Protein AF-A9V8P6-F1 (afdb_monomer)

pLDDT: mean 90.02, std 9.4, range [47.97, 98.69]

Mean predicted aligned error: 5.35 Å

Nearest PDB structures (foldseek):
  8sre-assembly1_A  TM=9.134E-01  e=1.138E-28  Salpingoeca rosetta
  8sr7-assembly1_A  TM=9.124E-01  e=8.216E-28  Salpingoeca rosetta
  8srg-assembly1_A  TM=8.925E-01  e=6.826E-28  Salpingoeca rosetta
  8src-assembly1_A  TM=8.889E-01  e=6.826E-28  Salpingoeca rosetta
  8srd-assembly1_A  TM=8.998E-01  e=2.075E-27  Salpingoeca rosetta

Solvent-accessible surface area (backbone atoms only — not comparable to full-atom values): 14069 Å² total; per-residue (Å²): 128,84,78,90,58,90,84,72,76,52,50,78,39,56,36,68,76,34,71,68,44,41,95,79,22,50,59,71,94,48,42,85,74,56,48,73,66,31,73,39,85,51,42,68,31,55,46,76,83,48,86,63,54,63,43,84,91,76,50,40,36,42,40,84,91,44,87,64,61,29,34,48,25,38,78,43,39,35,71,29,45,39,50,30,17,33,37,42,40,33,34,59,39,62,43,99,87,67,47,74,32,57,50,97,88,65,47,75,36,42,26,34,49,33,23,24,35,63,89,79,66,46,55,36,65,33,42,46,69,53,53,75,68,57,48,63,74,56,34,28,49,48,32,35,36,34,35,37,48,24,39,82,84,40,54,73,70,55,31,54,51,51,48,56,49,47,58,63,56,66,69,67,59,47,79,76,45,70,26,77,46,78,48,96,57,45,22,23,20,9,35,44,25,36,38,32,31,36,30,69,28,86,83,44,74,78,58,72,83,65,77,68,30,43,11,96,68,24,70,39,42,44,79,38,79,63,58,84,80,52,87,45,56,69,61,51,35,57,56,51,33,51,50,50,54,52,52,53,54,62,59,76,75,109

Secondary structure (DSSP, 8-state):
-PPP-TT--PEEEE-HHHHT--TTS--GGGGGG--TTSEETTEE---TT-PPPB-TTT--B--TT---SEEEEET-SSSEEEEEEEEEEEEE-B-TTSPBPB-TTS-B-EEEEEEEETTT--EE-S-EE--TT--HHHHHHHHIIIIIT-TTSS-HHHHHHHHHHHHHHTTSPEEEEEEE---TT--SSEEEEEEEEEEEESSSTTTTT------TTEEEEEEEE--TT---STTHHHHHHHHHHHHHHHHHT-

Sequence (254 aa):
MPVDFPEYAPVEYTAPVVANKPVWADDEDKIAEFKFNALDGDTNRVSFDGTYEIEKDTSRPINLHGRTGMRGRGLLGKFGPNHAADPVVSRWQRLANGEVARDEEGQPVLEIVFIKRKDTGEWALPGGMVEAGDTVSVTLKKEFGEEALNSLEADEVARETLKAVVDRIFQNGDEIYRGYVDDPRNTDNAWMETVAVNFHDKTGSAFGHFNLTAGDDAGSVAWVKVTPDMALYASHADFVREVYSRRSADYGSA

Foldseek 3Di:
DADDDPPQDFAEDDDPVLCVPDPLADDQVCLVVADALQCGQLDGNNFPVHHFDADPPRRFTFDPVHADSYDDQHHARYWHEFEKEFEWEKEFDADPVQDFDADPVRFGWMWTKWFQFPPPRFTDGQMDTAGRNHDSLRRNLVSCCAFWVVLVPDDPVVNVVSSVLSVVQSPDWDFQDWGFFPDPSDHRTYGYIYTYTYRYDYRCPSPVPGDTDGHPRGPDMDTDGDDLPDDHPTCVSVSSNSVVVVVSVVVVVD

Organism: Monosiga brevicollis (NCBI:txid81824)

Radius of gyration: 20.2 Å; Cα contacts (8 Å, |Δi|>4): 488; chains: 1; bounding box: 46×47×55 Å

InterPro domains:
  IPR000086 NUDIX hydrolase domain [PF00293] (100-189)
  IPR000086 NUDIX hydrolase domain [PS51462] (92-249)
  IPR015797 NUDIX hydrolase-like domain superfamily [SSF55811] (3-249)
  IPR039989 ADP-ribose pyrophosphatase, mitochondrial [PTHR13030] (3-251)
  IPR059114 NUDT9-like, N-terminal domain [PF25969] (3-80)

Structure (mmCIF, N/CA/C/O backbone):
data_AF-A9V8P6-F1
#
_entry.id   AF-A9V8P6-F1
#
loop_
_atom_site.group_PDB
_atom_site.id
_atom_site.type_symbol
_atom_site.label_atom_id
_atom_site.label_alt_id
_atom_site.label_comp_id
_atom_site.label_asym_id
_atom_site.label_entity_id
_atom_site.label_seq_id
_atom_site.pdbx_PDB_ins_code
_atom_site.Cartn_x
_atom_site.Cartn_y
_atom_site.Cartn_z
_atom_site.occupancy
_atom_site.B_iso_or_equiv
_atom_site.auth_seq_id
_atom_site.auth_comp_id
_atom_site.auth_asym_id
_atom_site.auth_atom_id
_atom_site.pdbx_PDB_model_num
ATOM 1 N N . MET A 1 1 ? 16.728 -19.481 -8.724 1.00 48.31 1 MET A N 1
ATOM 2 C CA . MET A 1 1 ? 17.134 -19.247 -10.125 1.00 48.31 1 MET A CA 1
ATOM 3 C C . MET A 1 1 ? 15.902 -19.389 -10.992 1.00 48.31 1 MET A C 1
ATOM 5 O O . MET A 1 1 ? 15.170 -20.352 -10.765 1.00 48.31 1 MET A O 1
ATOM 9 N N . PRO A 1 2 ? 15.650 -18.462 -11.927 1.00 64.56 2 PRO A N 1
ATOM 10 C CA . PRO A 1 2 ? 14.563 -18.611 -12.882 1.00 64.56 2 PRO A CA 1
ATOM 11 C C . PRO A 1 2 ? 14.702 -19.950 -13.610 1.00 64.56 2 PRO A C 1
ATOM 13 O O . PRO A 1 2 ? 15.806 -20.341 -13.987 1.00 64.56 2 PRO A O 1
ATOM 16 N N . VAL A 1 3 ? 13.592 -20.665 -13.783 1.00 81.19 3 VAL A N 1
ATOM 17 C CA . VAL A 1 3 ? 13.563 -21.871 -14.621 1.00 81.19 3 VAL A CA 1
ATOM 18 C C . VAL A 1 3 ? 13.900 -21.449 -16.048 1.00 81.19 3 VAL A C 1
ATOM 20 O O . VAL A 1 3 ? 13.310 -20.482 -16.544 1.00 81.19 3 VAL A O 1
ATOM 23 N N . ASP A 1 4 ? 14.849 -22.135 -16.685 1.00 87.06 4 ASP A N 1
ATOM 24 C CA . ASP A 1 4 ? 15.206 -21.852 -18.073 1.00 87.06 4 ASP A CA 1
ATOM 25 C C . ASP A 1 4 ? 13.966 -21.998 -18.962 1.00 87.06 4 ASP A C 1
ATOM 27 O O . ASP A 1 4 ? 13.243 -22.992 -18.876 1.00 87.06 4 ASP A O 1
ATOM 31 N N . PHE A 1 5 ? 13.675 -20.961 -19.743 1.00 89.31 5 PHE A N 1
ATOM 32 C CA . PHE A 1 5 ? 12.537 -20.947 -20.658 1.00 89.31 5 PHE A CA 1
ATOM 33 C C . PHE A 1 5 ? 12.862 -20.049 -21.859 1.00 89.31 5 PHE A C 1
ATOM 35 O O . PHE A 1 5 ? 12.409 -18.902 -21.911 1.00 89.31 5 PHE A O 1
ATOM 42 N N . PRO A 1 6 ? 13.699 -20.533 -22.793 1.00 89.94 6 PRO A N 1
ATOM 43 C CA . PRO A 1 6 ? 14.200 -19.734 -23.910 1.00 89.94 6 PRO A CA 1
ATOM 44 C C . PRO A 1 6 ? 13.099 -19.204 -24.836 1.00 89.94 6 PRO A C 1
ATOM 46 O O . PRO A 1 6 ? 13.264 -18.152 -25.448 1.00 89.94 6 PRO A O 1
ATOM 49 N N . GLU A 1 7 ? 11.968 -19.906 -24.931 1.00 95.06 7 GLU A N 1
ATOM 50 C CA . GLU A 1 7 ? 10.824 -19.523 -25.766 1.00 95.06 7 GLU A CA 1
ATOM 51 C C . GLU A 1 7 ? 9.909 -18.479 -25.104 1.00 95.06 7 GLU A C 1
ATOM 53 O O . GLU A 1 7 ? 8.897 -18.085 -25.689 1.00 95.06 7 GLU A O 1
ATOM 58 N N . TYR A 1 8 ? 10.231 -18.026 -23.888 1.00 94.50 8 TYR A N 1
ATOM 59 C CA . TYR A 1 8 ? 9.453 -17.014 -23.187 1.00 94.50 8 TYR A CA 1
ATOM 60 C C . TYR A 1 8 ? 9.518 -15.660 -23.908 1.00 94.50 8 TYR A C 1
ATOM 62 O O . TYR A 1 8 ? 10.488 -14.911 -23.791 1.00 94.50 8 TYR A O 1
ATOM 70 N N . ALA A 1 9 ? 8.443 -15.341 -24.627 1.00 94.19 9 ALA A N 1
ATOM 71 C CA . ALA A 1 9 ? 8.267 -14.106 -25.383 1.00 94.19 9 ALA A CA 1
ATOM 72 C C . ALA A 1 9 ? 7.065 -13.307 -24.836 1.00 94.19 9 ALA A C 1
ATOM 74 O O . ALA A 1 9 ? 5.991 -13.320 -25.442 1.00 94.19 9 ALA A O 1
ATOM 75 N N . PRO A 1 10 ? 7.202 -12.664 -23.662 1.00 96.31 10 PRO A N 1
ATOM 76 C CA . PRO A 1 10 ? 6.133 -11.870 -23.064 1.00 96.31 10 PRO A CA 1
ATOM 77 C C . PRO A 1 10 ? 5.788 -10.652 -23.919 1.00 96.31 10 PRO A C 1
ATOM 79 O O . PRO A 1 10 ? 6.625 -10.122 -24.653 1.00 96.31 10 PRO A O 1
ATOM 82 N N . VAL A 1 11 ? 4.551 -10.178 -23.786 1.00 97.38 11 VAL A N 1
ATOM 83 C CA . VAL A 1 11 ? 4.100 -8.960 -24.468 1.00 97.38 11 VAL A CA 1
ATOM 84 C C . VAL A 1 11 ? 4.804 -7.747 -23.861 1.00 97.38 11 VAL A C 1
ATOM 86 O O . VAL A 1 11 ? 4.835 -7.602 -22.645 1.00 97.38 11 VAL A O 1
ATOM 89 N N . GLU A 1 12 ? 5.343 -6.861 -24.695 1.00 97.94 12 GLU A N 1
ATOM 90 C CA . GLU A 1 12 ? 5.884 -5.569 -24.262 1.00 97.94 12 GLU A CA 1
ATOM 91 C C . GLU A 1 12 ? 4.745 -4.550 -24.137 1.00 97.94 12 GLU A C 1
ATOM 93 O O . GLU A 1 12 ? 4.072 -4.244 -25.127 1.00 97.94 12 GLU A O 1
ATOM 98 N N . TYR A 1 13 ? 4.518 -4.020 -22.935 1.00 98.31 13 TYR A N 1
ATOM 99 C CA . TYR A 1 13 ? 3.469 -3.034 -22.706 1.00 98.31 13 TYR A CA 1
ATOM 100 C C . TYR A 1 13 ? 3.809 -2.042 -21.586 1.00 98.31 13 TYR A C 1
ATOM 102 O O . TYR A 1 13 ? 4.134 -2.398 -20.455 1.00 98.31 13 TYR A O 1
ATOM 110 N N . THR A 1 14 ? 3.651 -0.759 -21.905 1.00 98.50 14 THR A N 1
ATOM 111 C CA . THR A 1 14 ? 3.610 0.350 -20.949 1.00 98.50 14 THR A CA 1
ATOM 112 C C . THR A 1 14 ? 2.475 1.275 -21.377 1.00 98.50 14 THR A C 1
ATOM 114 O O . THR A 1 14 ? 2.394 1.673 -22.541 1.00 98.50 14 THR A O 1
ATOM 117 N N . ALA A 1 15 ? 1.571 1.593 -20.455 1.00 98.25 15 ALA A N 1
ATOM 118 C CA . ALA A 1 15 ? 0.394 2.398 -20.737 1.00 98.25 15 ALA A CA 1
ATOM 119 C C . ALA A 1 15 ? 0.792 3.816 -21.190 1.00 98.25 15 ALA A C 1
ATOM 121 O O . ALA A 1 15 ? 1.746 4.378 -20.645 1.00 98.25 15 ALA A O 1
ATOM 122 N N . PRO A 1 16 ? 0.044 4.457 -22.112 1.00 98.12 16 PRO A N 1
ATOM 123 C CA . PRO A 1 16 ? 0.391 5.785 -22.626 1.00 98.12 16 PRO A CA 1
ATOM 124 C C . PRO A 1 16 ? 0.576 6.850 -21.539 1.00 98.12 16 PRO A C 1
ATOM 126 O O . PRO A 1 16 ? 1.455 7.697 -21.646 1.00 98.12 16 PRO A O 1
ATOM 129 N N . VAL A 1 17 ? -0.217 6.784 -20.464 1.00 97.44 17 VAL A N 1
ATOM 130 C CA . VAL A 1 17 ? -0.106 7.710 -19.328 1.00 97.44 17 VAL A CA 1
ATOM 131 C C . VAL A 1 17 ? 1.254 7.615 -18.625 1.00 97.44 17 VAL A C 1
ATOM 133 O O . VAL A 1 17 ? 1.779 8.638 -18.208 1.00 97.44 17 VAL A O 1
ATOM 136 N N . VAL A 1 18 ? 1.855 6.422 -18.565 1.00 98.06 18 VAL A N 1
ATOM 137 C CA . VAL A 1 18 ? 3.201 6.186 -18.018 1.00 98.06 18 VAL A CA 1
ATOM 138 C C . VAL A 1 18 ? 4.265 6.525 -19.065 1.00 98.06 18 VAL A C 1
ATOM 140 O O . VAL A 1 18 ? 5.246 7.201 -18.764 1.00 98.06 18 VAL A O 1
ATOM 143 N N . ALA A 1 19 ? 4.058 6.100 -20.315 1.00 97.00 19 ALA A N 1
ATOM 144 C CA . ALA A 1 19 ? 4.992 6.322 -21.421 1.00 97.00 19 ALA A CA 1
ATOM 145 C C . ALA A 1 19 ? 5.202 7.813 -21.746 1.00 97.00 19 ALA A C 1
ATOM 147 O O . ALA A 1 19 ? 6.253 8.189 -22.259 1.00 97.00 19 ALA A O 1
ATOM 148 N N . ASN A 1 20 ? 4.235 8.669 -21.398 1.00 96.69 20 ASN A N 1
ATOM 149 C CA . ASN A 1 20 ? 4.336 10.127 -21.498 1.00 96.69 20 ASN A CA 1
ATOM 150 C C . ASN A 1 20 ? 5.200 10.773 -20.398 1.00 96.69 20 ASN A C 1
ATOM 152 O O . ASN A 1 20 ? 5.316 11.998 -20.371 1.00 96.69 20 ASN A O 1
ATOM 156 N N . LYS A 1 21 ? 5.813 9.972 -19.515 1.00 95.81 21 LYS A N 1
ATOM 157 C CA . LYS A 1 21 ? 6.786 10.404 -18.498 1.00 95.81 21 LYS A CA 1
ATOM 158 C C . LYS A 1 21 ? 6.257 11.516 -17.569 1.00 95.81 21 LYS A C 1
ATOM 160 O O . LYS A 1 21 ? 6.915 12.549 -17.418 1.00 95.81 21 LYS A O 1
ATOM 165 N N . PRO A 1 22 ? 5.063 11.364 -16.960 1.00 96.44 22 PRO A N 1
ATOM 166 C CA . PRO A 1 22 ? 4.614 12.289 -15.925 1.00 96.44 22 PRO A CA 1
ATOM 167 C C . PRO A 1 22 ? 5.590 12.288 -14.742 1.00 96.44 22 PRO A C 1
ATOM 169 O O . PRO A 1 22 ? 6.371 11.358 -14.577 1.00 96.44 22 PRO A O 1
ATOM 172 N N . VAL A 1 23 ? 5.506 13.301 -13.876 1.00 94.75 23 VAL A N 1
ATOM 173 C CA . VAL A 1 23 ? 6.438 13.492 -12.745 1.00 94.75 23 VAL A CA 1
ATOM 174 C C . VAL A 1 23 ? 6.583 12.263 -11.832 1.00 94.75 23 VAL A C 1
ATOM 176 O O . VAL A 1 23 ? 7.651 12.022 -11.276 1.00 94.75 23 VAL A O 1
ATOM 179 N N . TRP A 1 24 ? 5.528 11.456 -11.703 1.00 94.50 24 TRP A N 1
ATOM 180 C CA . TRP A 1 24 ? 5.521 10.243 -10.887 1.00 94.50 24 TRP A CA 1
ATOM 181 C C . TRP A 1 24 ? 6.090 9.008 -11.609 1.00 94.50 24 TRP A C 1
ATOM 183 O O . TRP A 1 24 ? 6.427 8.024 -10.951 1.00 94.50 24 TRP A O 1
ATOM 193 N N . ALA A 1 25 ? 6.255 9.036 -12.934 1.00 97.62 25 ALA A N 1
ATOM 194 C CA . ALA A 1 25 ? 6.762 7.916 -13.725 1.00 97.62 25 ALA A CA 1
ATOM 195 C C . ALA A 1 25 ? 8.246 8.076 -14.076 1.00 97.62 25 ALA A C 1
ATOM 197 O O . ALA A 1 25 ? 8.753 9.179 -14.260 1.00 97.62 25 ALA A O 1
ATOM 198 N N . ASP A 1 26 ? 8.944 6.951 -14.193 1.00 97.50 26 ASP A N 1
ATOM 199 C CA . ASP A 1 26 ? 10.334 6.926 -14.637 1.00 97.50 26 ASP A CA 1
ATOM 200 C C . ASP A 1 26 ? 10.471 7.324 -16.117 1.00 97.50 26 ASP A C 1
ATOM 202 O O . ASP A 1 26 ? 9.670 6.937 -16.976 1.00 97.50 26 ASP A O 1
ATOM 206 N N . ASP A 1 27 ? 11.546 8.046 -16.427 1.00 96.62 27 ASP A N 1
ATOM 207 C CA . ASP A 1 27 ? 12.003 8.251 -17.798 1.00 96.62 27 ASP A CA 1
ATOM 208 C C . ASP A 1 27 ? 12.835 7.041 -18.236 1.00 96.62 27 ASP A C 1
ATOM 210 O O . ASP A 1 27 ? 13.982 6.875 -17.826 1.00 96.62 27 ASP A O 1
ATOM 214 N N . GLU A 1 28 ? 12.245 6.178 -19.057 1.00 94.62 28 GLU A N 1
ATOM 215 C CA . GLU A 1 28 ? 12.883 4.943 -19.518 1.00 94.62 28 GLU A CA 1
ATOM 216 C C . GLU A 1 28 ? 14.168 5.172 -20.316 1.00 94.62 28 GLU A C 1
ATOM 218 O O . GLU A 1 28 ? 15.077 4.347 -20.247 1.00 94.62 28 GLU A O 1
ATOM 223 N N . ASP A 1 29 ? 14.306 6.321 -20.983 1.00 95.81 29 ASP A N 1
ATOM 224 C CA . ASP A 1 29 ? 15.531 6.655 -21.718 1.00 95.81 29 ASP A CA 1
ATOM 225 C C . ASP A 1 29 ? 16.738 6.815 -20.775 1.00 95.81 29 ASP A C 1
ATOM 227 O O . ASP A 1 29 ? 17.886 6.773 -21.216 1.00 95.81 29 ASP A O 1
ATOM 231 N N . LYS A 1 30 ? 16.483 6.972 -19.470 1.00 96.56 30 LYS A N 1
ATOM 232 C CA . LYS A 1 30 ? 17.489 7.128 -18.413 1.00 96.56 30 LYS A CA 1
ATOM 233 C C . LYS A 1 30 ? 17.636 5.890 -17.538 1.00 96.56 30 LYS A C 1
ATOM 235 O O . LYS A 1 30 ? 18.307 5.953 -16.513 1.00 96.56 30 LYS A O 1
ATOM 240 N N . ILE A 1 31 ? 17.039 4.759 -17.915 1.00 96.94 31 ILE A N 1
ATOM 241 C CA . ILE A 1 31 ? 17.019 3.565 -17.061 1.00 96.94 31 ILE A CA 1
ATOM 242 C C . ILE A 1 31 ? 18.422 3.076 -16.670 1.00 96.94 31 ILE A C 1
ATOM 244 O O . ILE A 1 31 ? 18.633 2.636 -15.545 1.00 96.94 31 ILE A O 1
ATOM 248 N N . ALA A 1 32 ? 19.403 3.224 -17.565 1.00 95.81 32 ALA A N 1
ATOM 249 C CA . ALA A 1 32 ? 20.796 2.861 -17.308 1.00 95.81 32 ALA A CA 1
ATOM 250 C C . ALA A 1 32 ? 21.483 3.749 -16.248 1.00 95.81 32 ALA A C 1
ATOM 252 O O . ALA A 1 32 ? 22.545 3.390 -15.742 1.00 95.81 32 ALA A O 1
ATOM 253 N N . GLU A 1 33 ? 20.902 4.906 -15.920 1.00 97.06 33 GLU A N 1
ATOM 254 C CA . GLU A 1 33 ? 21.398 5.832 -14.897 1.00 97.06 33 GLU A CA 1
ATOM 255 C C . GLU A 1 33 ? 20.802 5.545 -13.509 1.00 97.06 33 GLU A C 1
ATOM 257 O O . GLU A 1 33 ? 21.324 6.040 -12.507 1.00 97.06 33 GLU A O 1
ATOM 262 N N . PHE A 1 34 ? 19.725 4.753 -13.429 1.00 98.00 34 PHE A N 1
ATOM 263 C CA . PHE A 1 34 ? 19.019 4.497 -12.175 1.00 98.00 34 PHE A CA 1
ATOM 264 C C . PHE A 1 34 ? 19.840 3.657 -11.204 1.00 98.00 34 PHE A C 1
ATOM 266 O O . PHE A 1 34 ? 20.472 2.657 -11.555 1.00 98.00 34 PHE A O 1
ATOM 273 N N . LYS A 1 35 ? 19.758 4.025 -9.925 1.00 98.19 35 LYS A N 1
ATOM 274 C CA . LYS A 1 35 ? 20.378 3.274 -8.829 1.00 98.19 35 LYS A CA 1
ATOM 275 C C . LYS A 1 35 ? 19.388 2.265 -8.260 1.00 98.19 35 LYS A C 1
ATOM 277 O O . LYS A 1 35 ? 18.794 2.475 -7.205 1.00 98.19 35 LYS A O 1
ATOM 282 N N . PHE A 1 36 ? 19.196 1.163 -8.976 1.00 98.44 36 PHE A N 1
ATOM 283 C CA . PHE A 1 36 ? 18.382 0.050 -8.490 1.00 98.44 36 PHE A CA 1
ATOM 284 C C . PHE A 1 36 ? 18.944 -0.567 -7.201 1.00 98.44 36 PHE A C 1
ATOM 286 O O . PHE A 1 36 ? 20.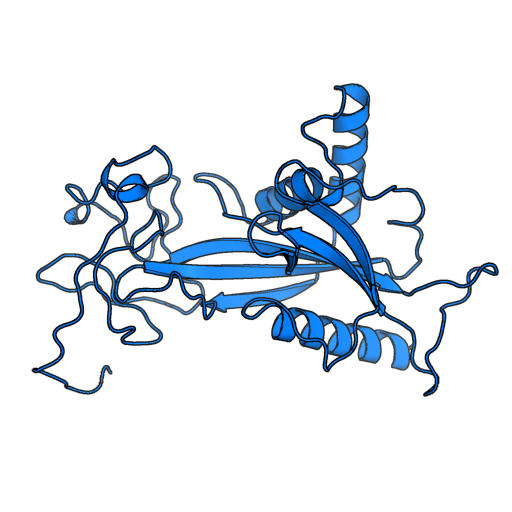150 -0.525 -6.953 1.00 98.44 36 PHE A O 1
ATOM 293 N N . ASN A 1 37 ? 18.064 -1.167 -6.391 1.00 98.44 37 ASN A N 1
ATOM 294 C CA . ASN A 1 37 ? 18.379 -1.713 -5.064 1.00 98.44 37 ASN A CA 1
ATOM 295 C C . ASN A 1 37 ? 18.977 -0.681 -4.081 1.00 98.44 37 ASN A C 1
ATOM 297 O O . ASN A 1 37 ? 19.696 -1.048 -3.150 1.00 98.44 37 ASN A O 1
ATOM 301 N N . ALA A 1 38 ? 18.691 0.608 -4.279 1.00 98.12 38 ALA A N 1
ATOM 302 C CA . ALA A 1 38 ? 19.141 1.700 -3.424 1.00 98.12 38 ALA A CA 1
ATOM 303 C C . ALA A 1 38 ? 18.108 2.840 -3.380 1.00 98.12 38 ALA A C 1
ATOM 305 O O . ALA A 1 38 ? 17.128 2.847 -4.125 1.00 98.12 38 ALA A O 1
ATOM 306 N N . LEU A 1 39 ? 18.341 3.818 -2.502 1.00 97.25 39 LEU A N 1
ATOM 307 C CA . LEU A 1 39 ? 17.658 5.107 -2.565 1.00 97.25 39 LEU A CA 1
ATOM 308 C C . LEU A 1 39 ? 18.274 5.938 -3.705 1.00 97.25 39 LEU A C 1
ATOM 310 O O . LEU A 1 39 ? 19.457 6.292 -3.657 1.00 97.25 39 LEU A O 1
ATOM 314 N N . ASP A 1 40 ? 17.479 6.218 -4.735 1.00 97.12 40 ASP A N 1
ATOM 315 C CA . ASP A 1 40 ? 17.889 6.907 -5.958 1.00 97.12 40 ASP A CA 1
ATOM 316 C C . ASP A 1 40 ? 17.301 8.322 -6.002 1.00 97.12 40 ASP A C 1
ATOM 318 O O . ASP A 1 40 ? 16.173 8.546 -6.450 1.00 97.12 40 ASP A O 1
ATOM 322 N N . GLY A 1 41 ? 18.048 9.280 -5.447 1.00 95.56 41 GLY A N 1
ATOM 323 C CA . GLY A 1 41 ? 17.498 10.598 -5.130 1.00 95.56 41 GLY A CA 1
ATOM 324 C C . GLY A 1 41 ? 16.386 10.452 -4.092 1.00 95.56 41 GLY A C 1
ATOM 325 O O . GLY A 1 41 ? 16.625 9.903 -3.020 1.00 95.56 41 GLY A O 1
ATOM 326 N N . ASP A 1 42 ? 15.179 10.886 -4.444 1.00 95.06 42 ASP A N 1
ATOM 327 C CA . ASP A 1 42 ? 13.986 10.785 -3.593 1.00 95.06 42 ASP A CA 1
ATOM 328 C C . ASP A 1 42 ? 13.140 9.530 -3.887 1.00 95.06 42 ASP A C 1
ATOM 330 O O . ASP A 1 42 ? 12.111 9.301 -3.253 1.00 95.06 42 ASP A O 1
ATOM 334 N N . THR A 1 43 ? 13.546 8.701 -4.858 1.00 95.81 43 THR A N 1
ATOM 335 C CA . THR A 1 43 ? 12.840 7.457 -5.197 1.00 95.81 43 THR A CA 1
ATOM 336 C C . THR A 1 43 ? 13.497 6.279 -4.490 1.00 95.81 43 THR A C 1
ATOM 338 O O . THR A 1 43 ? 14.630 5.905 -4.797 1.00 95.81 43 THR A O 1
ATOM 341 N N . ASN A 1 44 ? 12.784 5.653 -3.556 1.00 97.19 44 ASN A N 1
ATOM 342 C CA . ASN A 1 44 ? 13.228 4.388 -2.985 1.00 97.19 44 ASN A CA 1
ATOM 343 C C . ASN A 1 44 ? 13.056 3.267 -4.019 1.00 97.19 44 ASN A C 1
ATOM 345 O O . ASN A 1 44 ? 11.932 2.945 -4.391 1.00 97.19 44 ASN A O 1
ATOM 349 N N . ARG A 1 45 ? 14.165 2.677 -4.476 1.00 98.19 45 ARG A N 1
ATOM 350 C CA . ARG A 1 45 ? 14.166 1.520 -5.383 1.00 98.19 45 ARG A CA 1
ATOM 351 C C . ARG A 1 45 ? 14.550 0.227 -4.657 1.00 98.19 45 ARG A C 1
ATOM 353 O O . ARG A 1 45 ? 14.856 -0.761 -5.317 1.00 98.19 45 ARG A O 1
ATOM 360 N N . VAL A 1 46 ? 14.610 0.209 -3.326 1.00 98.12 46 VAL A N 1
ATOM 361 C CA . VAL A 1 46 ? 14.914 -0.999 -2.546 1.00 98.12 46 VAL A CA 1
ATOM 362 C C . VAL A 1 46 ? 13.646 -1.828 -2.393 1.00 98.12 46 VAL A C 1
ATOM 364 O O . VAL A 1 46 ? 12.683 -1.353 -1.804 1.00 98.12 46 VAL A O 1
ATOM 367 N N . SER A 1 47 ? 13.663 -3.072 -2.872 1.00 98.31 47 SER A N 1
ATOM 368 C CA . SER A 1 47 ? 12.579 -4.013 -2.591 1.00 98.31 47 SER A CA 1
ATOM 369 C C . SER A 1 47 ? 12.637 -4.473 -1.136 1.00 98.31 47 SER A C 1
ATOM 371 O O . SER A 1 47 ? 13.713 -4.712 -0.578 1.00 98.31 47 SER A O 1
ATOM 373 N N . PHE A 1 48 ? 11.470 -4.617 -0.522 1.00 97.56 48 PHE A N 1
ATOM 374 C CA . PHE A 1 48 ? 11.318 -5.187 0.809 1.00 97.56 48 PHE A CA 1
ATOM 375 C C . PHE A 1 48 ? 11.615 -6.693 0.862 1.00 97.56 48 PHE A C 1
ATOM 377 O O . PHE A 1 48 ? 11.969 -7.196 1.927 1.00 97.56 48 PHE A O 1
ATOM 384 N N . ASP A 1 49 ? 11.559 -7.381 -0.279 1.00 96.75 49 ASP A N 1
ATOM 385 C CA . ASP A 1 49 ? 11.766 -8.829 -0.388 1.00 96.75 49 ASP A CA 1
ATOM 386 C C . ASP A 1 49 ? 13.213 -9.201 -0.766 1.00 96.75 49 ASP A C 1
ATOM 388 O O . ASP A 1 49 ? 13.548 -10.375 -0.936 1.00 96.75 49 ASP A O 1
ATOM 392 N N . GLY A 1 50 ? 14.103 -8.206 -0.856 1.00 96.00 50 GLY A N 1
ATOM 393 C CA . GLY A 1 50 ? 15.539 -8.390 -1.050 1.00 96.00 50 GLY A CA 1
ATOM 394 C C . GLY A 1 50 ? 16.081 -7.738 -2.319 1.00 96.00 50 GLY A C 1
ATOM 395 O O . GLY A 1 50 ? 15.471 -6.861 -2.920 1.00 96.00 50 GLY A O 1
ATOM 396 N N . THR A 1 51 ? 17.290 -8.131 -2.716 1.00 98.12 51 THR A N 1
ATOM 397 C CA . THR A 1 51 ? 17.940 -7.586 -3.915 1.00 98.12 51 THR A CA 1
ATOM 398 C C . THR A 1 51 ? 17.394 -8.259 -5.171 1.00 98.12 51 THR A C 1
ATOM 400 O O . THR A 1 51 ? 17.514 -9.475 -5.309 1.00 98.12 51 THR A O 1
ATOM 403 N N . TYR A 1 52 ? 16.866 -7.471 -6.108 1.00 97.81 52 TYR A N 1
ATOM 404 C CA . TYR A 1 52 ? 16.425 -7.951 -7.418 1.00 97.81 52 TYR A CA 1
ATOM 405 C C . TYR A 1 52 ? 17.508 -7.817 -8.486 1.00 97.81 52 TYR A C 1
ATOM 407 O O . TYR A 1 52 ? 18.364 -6.927 -8.446 1.00 97.81 52 TYR A O 1
ATOM 415 N N . GLU A 1 53 ? 17.461 -8.724 -9.457 1.00 97.44 53 GLU A N 1
ATOM 416 C CA . GLU A 1 53 ? 18.395 -8.758 -10.578 1.00 97.44 53 GLU A CA 1
ATOM 417 C C . GLU A 1 53 ? 18.050 -7.693 -11.625 1.00 97.44 53 GLU A C 1
ATOM 419 O O . GLU A 1 53 ? 16.887 -7.331 -11.805 1.00 97.44 53 GLU A O 1
ATOM 424 N N . ILE A 1 54 ? 19.074 -7.214 -12.336 1.00 97.81 54 ILE A N 1
ATOM 425 C CA . ILE A 1 54 ? 18.938 -6.288 -13.464 1.00 97.81 54 ILE A CA 1
ATOM 426 C C . ILE A 1 54 ? 19.317 -7.030 -14.747 1.00 97.81 54 ILE A C 1
ATOM 428 O O . ILE A 1 54 ? 20.422 -7.571 -14.855 1.00 97.81 54 ILE A O 1
ATOM 432 N N . GLU A 1 55 ? 18.406 -7.066 -15.720 1.00 93.75 55 GLU A N 1
ATOM 433 C CA . GLU A 1 55 ? 18.637 -7.672 -17.031 1.00 93.75 55 GLU A CA 1
ATOM 434 C C . GLU A 1 55 ? 19.717 -6.873 -17.773 1.00 93.75 55 GLU A C 1
ATOM 436 O O . GLU A 1 55 ? 19.590 -5.667 -17.977 1.00 93.75 55 GLU A O 1
ATOM 441 N N . LYS A 1 56 ? 20.802 -7.540 -18.182 1.00 91.88 56 LYS A N 1
ATOM 442 C CA . LYS A 1 56 ? 21.992 -6.874 -18.743 1.00 91.88 56 LYS A CA 1
ATOM 443 C C . LYS A 1 56 ? 21.711 -6.091 -20.024 1.00 91.88 56 LYS A C 1
ATOM 445 O O . LYS A 1 56 ? 22.314 -5.044 -20.227 1.00 91.88 56 LYS A O 1
ATOM 450 N N . ASP A 1 57 ? 20.825 -6.603 -20.872 1.00 92.12 57 ASP A N 1
ATOM 451 C CA . ASP A 1 57 ? 20.608 -6.048 -22.210 1.00 92.12 57 ASP A CA 1
ATOM 452 C C . ASP A 1 57 ? 19.680 -4.828 -22.191 1.00 92.12 57 ASP A C 1
ATOM 454 O O . ASP A 1 57 ? 19.864 -3.893 -22.967 1.00 92.12 57 ASP A O 1
ATOM 458 N N . THR A 1 58 ? 18.695 -4.821 -21.291 1.00 94.50 58 THR A N 1
ATOM 459 C CA . THR A 1 58 ? 17.683 -3.755 -21.194 1.00 94.50 58 THR A CA 1
ATOM 460 C C . THR A 1 58 ? 17.916 -2.813 -20.017 1.00 94.50 58 THR A C 1
ATOM 462 O O . THR A 1 58 ? 17.288 -1.761 -19.946 1.00 94.50 58 THR A O 1
ATOM 465 N N . SER A 1 59 ? 18.799 -3.176 -19.080 1.00 97.56 59 SER A N 1
ATOM 466 C CA . SER A 1 59 ? 18.962 -2.514 -17.777 1.00 97.56 59 SER A CA 1
ATOM 467 C C . SER A 1 59 ? 17.676 -2.464 -16.940 1.00 97.56 59 SER A C 1
ATOM 469 O O . SER A 1 59 ? 17.588 -1.691 -15.989 1.00 97.56 59 SER A O 1
ATOM 471 N N . ARG A 1 60 ? 16.670 -3.288 -17.265 1.00 97.75 60 ARG A N 1
ATOM 472 C CA . ARG A 1 60 ? 15.409 -3.356 -16.522 1.00 97.75 60 ARG A CA 1
ATOM 473 C C . ARG A 1 60 ? 15.524 -4.327 -15.346 1.00 97.75 60 ARG A C 1
ATOM 475 O O . ARG A 1 60 ? 16.201 -5.349 -15.464 1.00 97.75 60 ARG A O 1
ATOM 482 N N . PRO A 1 61 ? 14.845 -4.057 -14.225 1.00 98.12 61 PRO A N 1
ATOM 483 C CA . PRO A 1 61 ? 14.777 -5.006 -13.130 1.00 98.12 61 PRO A CA 1
ATOM 484 C C . PRO A 1 61 ? 13.952 -6.234 -13.512 1.00 98.12 61 PRO A C 1
ATOM 486 O O . PRO A 1 61 ? 13.085 -6.175 -14.388 1.00 98.12 61 PRO A O 1
ATOM 489 N N . ILE A 1 62 ? 14.241 -7.344 -12.844 1.00 97.25 62 ILE A N 1
ATOM 490 C CA . ILE A 1 62 ? 13.541 -8.619 -12.982 1.00 97.25 62 ILE A CA 1
ATOM 491 C C . ILE A 1 62 ? 12.732 -8.850 -11.708 1.00 97.25 62 ILE A C 1
ATOM 493 O O . ILE A 1 62 ? 13.284 -8.825 -10.607 1.00 97.25 62 ILE A O 1
ATOM 497 N N . ASN A 1 63 ? 11.431 -9.084 -11.863 1.00 97.56 63 ASN A N 1
ATOM 498 C CA . ASN A 1 63 ? 10.525 -9.359 -10.754 1.00 97.56 63 ASN A CA 1
ATOM 499 C C . ASN A 1 63 ? 10.977 -10.591 -9.940 1.00 97.56 63 ASN A C 1
ATOM 501 O O . ASN A 1 63 ? 11.124 -11.693 -10.477 1.00 97.56 63 ASN A O 1
ATOM 505 N N . LEU A 1 64 ? 11.175 -10.391 -8.630 1.00 94.12 64 LEU A N 1
ATOM 506 C CA . LEU A 1 64 ? 11.617 -11.414 -7.670 1.00 94.12 64 LEU A CA 1
ATOM 507 C C . LEU A 1 64 ? 10.668 -12.612 -7.587 1.00 94.12 64 LEU A C 1
ATOM 509 O O . LEU A 1 64 ? 11.114 -13.735 -7.346 1.00 94.12 64 LEU A O 1
ATOM 513 N N . HIS A 1 65 ? 9.376 -12.376 -7.813 1.00 95.06 65 HIS A N 1
ATOM 514 C CA . HIS A 1 65 ? 8.320 -13.386 -7.724 1.00 95.06 65 HIS A CA 1
ATOM 515 C C . HIS A 1 65 ? 8.032 -14.074 -9.062 1.00 95.06 65 HIS A C 1
ATOM 517 O O . HIS A 1 65 ? 7.155 -14.930 -9.156 1.00 95.06 65 HIS A O 1
ATOM 523 N N . GLY A 1 66 ? 8.844 -13.784 -10.082 1.00 92.62 66 GLY A N 1
ATOM 524 C CA . GLY A 1 66 ? 8.890 -14.533 -11.328 1.00 92.62 66 GLY A CA 1
ATOM 525 C C . GLY A 1 66 ? 8.189 -13.854 -12.500 1.00 92.62 66 GLY A C 1
ATOM 526 O O . GLY A 1 66 ? 7.915 -12.659 -12.510 1.00 92.62 66 GLY A O 1
ATOM 527 N N . ARG A 1 67 ? 7.972 -14.651 -13.547 1.00 95.62 67 ARG A N 1
ATOM 528 C CA . ARG A 1 67 ? 7.410 -14.204 -14.825 1.00 95.62 67 ARG A CA 1
ATOM 529 C C . ARG A 1 67 ? 5.904 -13.985 -14.709 1.00 95.62 67 ARG A C 1
ATOM 531 O O . ARG A 1 67 ? 5.195 -14.846 -14.198 1.00 95.62 67 ARG A O 1
ATOM 538 N N . THR A 1 68 ? 5.431 -12.892 -15.287 1.00 96.50 68 THR A N 1
ATOM 539 C CA . THR A 1 68 ? 4.023 -12.463 -15.334 1.00 96.50 68 THR A CA 1
ATOM 540 C C . THR A 1 68 ? 3.396 -12.626 -16.722 1.00 96.50 68 THR A C 1
ATOM 542 O O . THR A 1 68 ? 2.177 -12.608 -16.864 1.00 96.50 68 THR A O 1
ATOM 545 N N . GLY A 1 69 ? 4.215 -12.799 -17.765 1.00 96.62 69 GLY A N 1
ATOM 546 C CA . GLY A 1 69 ? 3.780 -12.816 -19.166 1.00 96.62 69 GLY A CA 1
ATOM 547 C C . GLY A 1 69 ? 3.804 -11.445 -19.851 1.00 96.62 69 GLY A C 1
ATOM 548 O O . GLY A 1 69 ? 3.459 -11.360 -21.033 1.00 96.62 69 GLY A O 1
ATOM 549 N N . MET A 1 70 ? 4.239 -10.390 -19.152 1.00 98.12 70 MET A N 1
ATOM 550 C CA . MET A 1 70 ? 4.308 -9.019 -19.666 1.00 98.12 70 MET A CA 1
ATOM 551 C C . MET A 1 70 ? 5.631 -8.337 -19.286 1.00 98.12 70 MET A C 1
ATOM 553 O O . MET A 1 70 ? 6.000 -8.300 -18.117 1.00 98.12 70 MET A O 1
ATOM 557 N N . ARG A 1 71 ? 6.321 -7.751 -20.270 1.00 97.19 71 ARG A N 1
ATOM 558 C CA . ARG A 1 71 ? 7.465 -6.839 -20.092 1.00 97.19 71 ARG A CA 1
ATOM 559 C C . ARG A 1 71 ? 7.011 -5.380 -20.160 1.00 97.19 71 ARG A C 1
ATOM 561 O O . ARG A 1 71 ? 5.929 -5.079 -20.662 1.00 97.19 71 ARG A O 1
ATOM 568 N N . GLY A 1 72 ? 7.869 -4.474 -19.706 1.00 97.75 72 GLY A N 1
ATOM 569 C CA . GLY A 1 72 ? 7.545 -3.056 -19.557 1.00 97.75 72 GLY A CA 1
ATOM 570 C C . GLY A 1 72 ? 6.962 -2.782 -18.174 1.00 97.75 72 GLY A C 1
ATOM 571 O O . GLY A 1 72 ? 7.183 -3.559 -17.251 1.00 97.75 72 GLY A O 1
ATOM 572 N N . ARG A 1 73 ? 6.257 -1.663 -18.003 1.00 98.38 73 ARG A N 1
ATOM 573 C CA . ARG A 1 73 ? 5.736 -1.249 -16.687 1.00 98.38 73 ARG A CA 1
ATOM 574 C C . ARG A 1 73 ? 4.232 -1.425 -16.526 1.00 98.38 73 ARG A C 1
ATOM 576 O O . ARG A 1 73 ? 3.707 -1.203 -15.437 1.00 98.38 73 ARG A O 1
ATOM 583 N N . GLY A 1 74 ? 3.513 -1.765 -17.596 1.00 98.25 74 GLY A N 1
ATOM 584 C CA . GLY A 1 74 ? 2.056 -1.753 -17.566 1.00 98.25 74 GLY A CA 1
ATOM 585 C C . GLY A 1 74 ? 1.542 -0.372 -17.150 1.00 98.25 74 GLY A C 1
ATOM 586 O O . GLY A 1 74 ? 1.761 0.607 -17.860 1.00 98.25 74 GLY A O 1
ATOM 587 N N . LEU A 1 75 ? 0.872 -0.289 -15.999 1.00 97.75 75 LEU A N 1
ATOM 588 C CA . LEU A 1 75 ? 0.360 0.966 -15.427 1.00 97.75 75 LEU A CA 1
ATOM 589 C C . LEU A 1 75 ? 1.246 1.565 -14.323 1.00 97.75 75 LEU A C 1
ATOM 591 O O . LEU A 1 75 ? 0.937 2.646 -13.825 1.00 97.75 75 LEU A O 1
ATOM 595 N N . LEU A 1 76 ? 2.321 0.887 -13.930 1.00 98.38 76 LEU A N 1
ATOM 596 C CA . LEU A 1 76 ? 3.171 1.321 -12.829 1.00 98.38 76 LEU A CA 1
ATOM 597 C C . LEU A 1 76 ? 4.144 2.415 -13.275 1.00 98.38 76 LEU A C 1
ATOM 599 O O . LEU A 1 76 ? 4.676 2.397 -14.384 1.00 98.38 76 LEU A O 1
ATOM 603 N N . GLY A 1 77 ? 4.376 3.401 -12.410 1.00 97.75 77 GLY A N 1
ATOM 604 C CA . GLY A 1 77 ? 5.243 4.532 -12.734 1.00 97.75 77 GLY A CA 1
ATOM 605 C C . GLY A 1 77 ? 6.717 4.150 -12.763 1.00 97.75 77 GLY A C 1
ATOM 606 O O . GLY A 1 77 ? 7.458 4.590 -13.650 1.00 97.75 77 GLY A O 1
ATOM 607 N N . LYS A 1 78 ? 7.142 3.335 -11.795 1.00 98.31 78 LYS A N 1
ATOM 608 C CA . LYS A 1 78 ? 8.547 3.007 -11.554 1.00 98.31 78 LYS A CA 1
ATOM 609 C C . LYS A 1 78 ? 8.909 1.646 -12.129 1.00 98.31 78 LYS A C 1
ATOM 611 O O . LYS A 1 78 ? 8.109 0.714 -12.075 1.00 98.31 78 LYS A O 1
ATOM 616 N N . PHE A 1 79 ? 10.132 1.522 -12.637 1.00 98.56 79 PHE A N 1
ATOM 617 C CA . PHE A 1 79 ? 10.753 0.214 -12.827 1.00 98.56 79 PHE A CA 1
ATOM 618 C C . PHE A 1 79 ? 11.151 -0.371 -11.467 1.00 98.56 79 PHE A C 1
ATOM 620 O O . PHE A 1 79 ? 11.749 0.323 -10.640 1.00 98.56 79 PHE A O 1
ATOM 627 N N . GLY A 1 80 ? 10.866 -1.656 -11.266 1.00 98.56 80 GLY A N 1
ATOM 628 C CA . GLY A 1 80 ? 11.109 -2.357 -10.008 1.00 98.56 80 GLY A CA 1
ATOM 629 C C . GLY A 1 80 ? 9.952 -2.178 -9.016 1.00 98.56 80 GLY A C 1
ATOM 630 O O . GLY A 1 80 ? 8.792 -2.174 -9.442 1.00 98.56 80 GLY A O 1
ATOM 631 N N . PRO A 1 81 ? 10.229 -2.041 -7.709 1.00 98.56 81 PRO A N 1
ATOM 632 C CA . PRO A 1 81 ? 9.180 -1.905 -6.709 1.00 98.56 81 PRO A CA 1
ATOM 633 C C . PRO A 1 81 ? 8.472 -0.546 -6.813 1.00 98.56 81 PRO A C 1
ATOM 635 O O . PRO A 1 81 ? 9.098 0.508 -6.926 1.00 98.56 81 PRO A O 1
ATOM 638 N N . ASN A 1 82 ? 7.145 -0.577 -6.746 1.00 98.50 82 ASN A N 1
ATOM 639 C CA . ASN A 1 82 ? 6.266 0.577 -6.615 1.00 98.50 82 ASN A CA 1
ATOM 640 C C . ASN A 1 82 ? 5.633 0.492 -5.226 1.00 98.50 82 ASN A C 1
ATOM 642 O O . ASN A 1 82 ? 4.751 -0.334 -4.986 1.00 98.50 82 ASN A O 1
ATOM 646 N N . HIS A 1 83 ? 6.141 1.307 -4.303 1.00 98.25 83 HIS A N 1
ATOM 647 C CA . HIS A 1 83 ? 5.769 1.229 -2.897 1.00 98.25 83 HIS A CA 1
ATOM 648 C C . HIS A 1 83 ? 4.424 1.905 -2.620 1.00 98.25 83 HIS A C 1
ATOM 650 O O . HIS A 1 83 ? 4.182 3.029 -3.058 1.00 98.25 83 HIS A O 1
ATOM 656 N N . ALA A 1 84 ? 3.596 1.231 -1.835 1.00 96.94 84 ALA A N 1
ATOM 657 C CA . ALA A 1 84 ? 2.364 1.720 -1.244 1.00 96.94 84 ALA A CA 1
ATOM 658 C C . ALA A 1 84 ? 2.430 1.631 0.290 1.00 96.94 84 ALA A C 1
ATOM 660 O O . ALA A 1 84 ? 3.366 1.055 0.864 1.00 96.94 84 ALA A O 1
ATOM 661 N N . ALA A 1 85 ? 1.444 2.222 0.957 1.00 96.94 85 ALA A N 1
ATOM 662 C CA . ALA A 1 85 ? 1.256 2.087 2.391 1.00 96.94 85 ALA A CA 1
ATOM 663 C C . ALA A 1 85 ? -0.231 1.943 2.733 1.00 96.94 85 ALA A C 1
ATOM 665 O O . ALA A 1 85 ? -1.051 2.756 2.311 1.00 96.94 85 ALA A O 1
ATOM 666 N N . ASP A 1 86 ? -0.554 0.936 3.547 1.00 95.56 86 ASP A N 1
ATOM 667 C CA . ASP A 1 86 ? -1.929 0.563 3.886 1.00 95.56 86 ASP A CA 1
ATOM 668 C C . ASP A 1 86 ? -2.196 0.732 5.393 1.00 95.56 86 ASP A C 1
ATOM 670 O O . ASP A 1 86 ? -1.780 -0.104 6.211 1.00 95.56 86 ASP A O 1
ATOM 674 N N . PRO A 1 87 ? -2.892 1.804 5.813 1.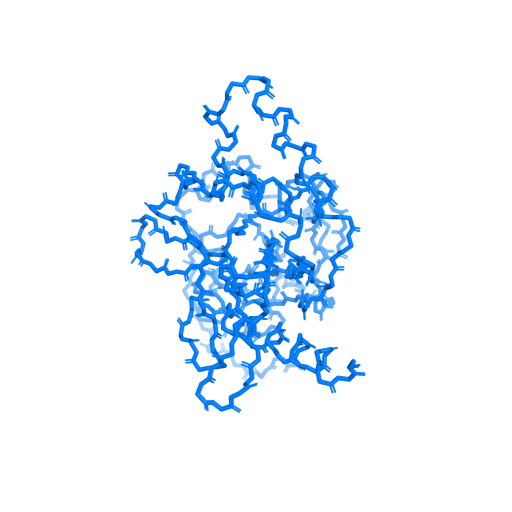00 95.81 87 PRO A N 1
ATOM 675 C CA . PRO A 1 87 ? -3.272 1.989 7.203 1.00 95.81 87 PRO A CA 1
ATOM 676 C C . PRO A 1 87 ? -4.480 1.113 7.549 1.00 95.81 87 PRO A C 1
ATOM 678 O O . PRO A 1 87 ? -5.618 1.380 7.164 1.00 95.81 87 PRO A O 1
ATOM 681 N N . VAL A 1 88 ? -4.251 0.077 8.355 1.00 95.19 88 VAL A N 1
ATOM 682 C CA . VAL A 1 88 ? -5.317 -0.797 8.856 1.00 95.19 88 VAL A CA 1
ATOM 683 C C . VAL A 1 88 ? -5.829 -0.248 10.180 1.00 95.19 88 VAL A C 1
ATOM 685 O O . VAL A 1 88 ? -5.327 -0.576 11.255 1.00 95.19 88 VAL A O 1
ATOM 688 N N . VAL A 1 89 ? -6.841 0.608 10.125 1.00 94.06 89 VAL A N 1
ATOM 689 C CA . VAL A 1 89 ? -7.429 1.210 11.324 1.00 94.06 89 VAL A CA 1
ATOM 690 C C . VAL A 1 89 ? -8.519 0.308 11.894 1.00 94.06 89 VAL A C 1
ATOM 692 O O . VAL A 1 89 ? -9.497 0.013 11.213 1.00 94.06 89 VAL A O 1
ATOM 695 N N . SER A 1 90 ? -8.364 -0.121 13.149 1.00 93.81 90 SER A N 1
ATOM 696 C CA . SER A 1 90 ? -9.245 -1.125 13.764 1.00 93.81 90 SER A CA 1
ATOM 697 C C . SER A 1 90 ? -9.723 -0.750 15.166 1.00 93.81 90 SER A C 1
ATOM 699 O O . SER A 1 90 ? -9.027 -0.049 15.905 1.00 93.81 90 SER A O 1
ATOM 701 N N . ARG A 1 91 ? -10.892 -1.264 15.561 1.00 92.94 91 ARG A N 1
ATOM 702 C CA . ARG A 1 91 ? -11.450 -1.129 16.915 1.00 92.94 91 ARG A CA 1
ATOM 703 C C . ARG A 1 91 ? -12.305 -2.335 17.290 1.00 92.94 91 ARG A C 1
ATOM 705 O O . ARG A 1 91 ? -12.837 -3.020 16.422 1.00 92.94 91 ARG A O 1
ATOM 712 N N . TRP A 1 92 ? -12.527 -2.526 18.584 1.00 93.38 92 TRP A N 1
ATOM 713 C CA . TRP A 1 92 ? -13.608 -3.395 19.048 1.00 93.38 92 TRP A CA 1
ATOM 714 C C . TRP A 1 92 ? -14.956 -2.690 18.914 1.00 93.38 92 TRP A C 1
ATOM 716 O O . TRP A 1 92 ? -15.102 -1.548 19.366 1.00 93.38 92 TRP A O 1
ATOM 726 N N . GLN A 1 93 ? -15.951 -3.369 18.340 1.00 92.06 93 GLN A N 1
ATOM 727 C CA . GLN A 1 93 ? -17.327 -2.883 18.362 1.00 92.06 93 GLN A CA 1
ATOM 728 C C . GLN A 1 93 ? -17.794 -2.757 19.817 1.00 92.06 93 GLN A C 1
ATOM 730 O O . GLN A 1 93 ? -17.550 -3.643 20.638 1.00 92.06 93 GLN A O 1
ATOM 735 N N . ARG A 1 94 ? -18.491 -1.662 20.138 1.00 90.25 94 ARG A N 1
ATOM 736 C CA . ARG A 1 94 ? -19.026 -1.411 21.481 1.00 90.25 94 ARG A CA 1
ATOM 737 C C . ARG A 1 94 ? -20.545 -1.341 21.484 1.00 90.25 94 ARG A C 1
ATOM 739 O O . ARG A 1 94 ? -21.156 -0.789 20.571 1.00 90.25 94 ARG A O 1
ATOM 746 N N . LEU A 1 95 ? -21.136 -1.889 22.537 1.00 90.06 95 LEU A N 1
ATOM 747 C CA . LEU A 1 95 ? -22.549 -1.751 22.866 1.00 90.06 95 LEU A CA 1
ATOM 748 C C . LEU A 1 95 ? -22.821 -0.368 23.481 1.00 90.06 95 LEU A C 1
ATOM 750 O O . LEU A 1 95 ? -21.903 0.348 23.881 1.00 90.06 95 LEU A O 1
ATOM 754 N N . ALA A 1 96 ? -24.097 0.005 23.609 1.00 87.12 96 ALA A N 1
ATOM 755 C CA . ALA A 1 96 ? -24.502 1.301 24.167 1.00 87.12 96 ALA A CA 1
ATOM 756 C C . ALA A 1 96 ? -24.042 1.523 25.624 1.00 87.12 96 ALA A C 1
ATOM 758 O O . ALA A 1 96 ? -23.874 2.660 26.053 1.00 87.12 96 ALA A O 1
ATOM 759 N N . ASN A 1 97 ? -23.820 0.444 26.379 1.00 88.50 97 ASN A N 1
ATOM 760 C CA . ASN A 1 97 ? -23.277 0.482 27.740 1.00 88.50 97 ASN A CA 1
ATOM 761 C C . ASN A 1 97 ? -21.735 0.591 27.780 1.00 88.50 97 ASN A C 1
ATOM 763 O O . ASN A 1 97 ? -21.157 0.618 28.863 1.00 88.50 97 ASN A O 1
ATOM 767 N N . GLY A 1 98 ? -21.069 0.644 26.620 1.00 86.50 98 GLY A N 1
ATOM 768 C CA .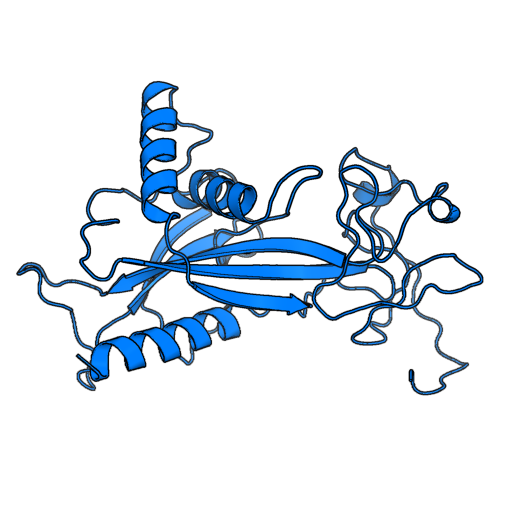 GLY A 1 98 ? -19.615 0.732 26.484 1.00 86.50 98 GLY A CA 1
ATOM 769 C C . GLY A 1 98 ? -18.882 -0.613 26.489 1.00 86.50 98 GLY A C 1
ATOM 770 O O . GLY A 1 98 ? -17.675 -0.630 26.235 1.00 86.50 98 GLY A O 1
ATOM 771 N N . GLU A 1 99 ? -19.568 -1.732 26.734 1.00 90.81 99 GLU A N 1
ATOM 772 C CA . GLU A 1 99 ? -18.970 -3.071 26.692 1.00 90.81 99 GLU A CA 1
ATOM 773 C C . GLU A 1 99 ? -18.619 -3.486 25.261 1.00 90.81 99 GLU A C 1
ATOM 775 O O . GLU A 1 99 ? -19.233 -3.031 24.296 1.00 90.81 99 GLU A O 1
ATOM 780 N N . VAL A 1 100 ? -17.622 -4.361 25.119 1.00 92.38 100 VAL A N 1
ATOM 781 C CA . VAL A 1 100 ? -17.251 -4.931 23.818 1.00 92.38 100 VAL A CA 1
ATOM 782 C C . VAL A 1 100 ? -18.350 -5.889 23.359 1.00 92.38 100 VAL A C 1
ATOM 784 O O . VAL A 1 100 ? -18.720 -6.808 24.091 1.00 92.38 100 VAL A O 1
ATOM 787 N N . ALA A 1 101 ? -18.865 -5.663 22.151 1.00 92.62 101 ALA A N 1
ATOM 788 C CA . ALA A 1 101 ? -19.833 -6.547 21.521 1.00 92.62 101 ALA A CA 1
ATOM 789 C C . ALA A 1 101 ? -19.184 -7.897 21.196 1.00 92.62 101 ALA A C 1
ATOM 791 O O . ALA A 1 101 ? -18.005 -7.960 20.839 1.00 92.62 101 ALA A O 1
ATOM 792 N N . ARG A 1 102 ? -19.972 -8.966 21.308 1.00 92.75 102 ARG A N 1
ATOM 793 C CA . ARG A 1 102 ? -19.544 -10.334 21.017 1.00 92.75 102 ARG A CA 1
ATOM 794 C C . ARG A 1 102 ? -20.399 -10.945 19.911 1.00 92.75 102 ARG A C 1
ATOM 796 O O . ARG A 1 102 ? -21.564 -10.566 19.777 1.00 92.75 102 ARG A O 1
ATOM 803 N N . ASP A 1 103 ? -19.805 -11.829 19.121 1.00 89.56 103 ASP A N 1
ATOM 804 C CA . ASP A 1 103 ? -20.513 -12.638 18.127 1.00 89.56 103 ASP A CA 1
ATOM 805 C C . ASP A 1 103 ? -21.259 -13.819 18.775 1.00 89.56 103 ASP A C 1
ATOM 807 O O . ASP A 1 103 ? -21.354 -13.921 20.004 1.00 89.56 103 ASP A O 1
ATOM 811 N N . GLU A 1 104 ? -21.843 -14.682 17.945 1.00 88.44 104 GLU A N 1
ATOM 812 C CA . GLU A 1 104 ? -22.641 -15.830 18.388 1.00 88.44 104 GLU A CA 1
ATOM 813 C C . GLU A 1 104 ? -21.787 -16.871 19.137 1.00 88.44 104 GLU A C 1
ATOM 815 O O . GLU A 1 104 ? -22.273 -17.539 20.053 1.00 88.44 104 GLU A O 1
ATOM 820 N N . GLU A 1 105 ? -20.493 -16.943 18.823 1.00 87.50 105 GLU A N 1
ATOM 821 C CA . GLU A 1 105 ? -19.477 -17.785 19.457 1.00 87.50 105 GLU A CA 1
ATOM 822 C C . GLU A 1 105 ? -18.852 -17.139 20.709 1.00 87.50 105 GLU A C 1
ATOM 824 O O . GLU A 1 105 ? -17.990 -17.731 21.373 1.00 87.50 105 GLU A O 1
ATOM 829 N N . GLY A 1 106 ? -19.281 -15.925 21.059 1.00 89.00 106 GLY A N 1
ATOM 830 C CA . GLY A 1 106 ? -18.802 -15.178 22.215 1.00 89.00 106 GLY A CA 1
ATOM 831 C C . GLY A 1 106 ? -17.444 -14.497 22.015 1.00 89.00 106 GLY A C 1
ATOM 832 O O . GLY A 1 106 ? -16.878 -14.005 22.999 1.00 89.00 106 GLY A O 1
ATOM 833 N N . GLN A 1 107 ? -16.909 -14.442 20.796 1.00 88.75 107 GLN A N 1
ATOM 834 C CA . GLN A 1 107 ? -15.674 -13.727 20.468 1.00 88.75 107 GLN A CA 1
ATOM 835 C C . GLN A 1 107 ? -15.933 -12.224 20.320 1.00 88.75 107 GLN A C 1
ATOM 837 O O . GLN A 1 107 ? -17.024 -11.819 19.920 1.00 88.75 107 GLN A O 1
ATOM 842 N N . PRO A 1 108 ? -14.967 -11.361 20.675 1.00 92.31 108 PRO A N 1
ATOM 843 C CA . PRO A 1 108 ? -15.120 -9.922 20.506 1.00 92.31 108 PRO A CA 1
ATOM 844 C C . PRO A 1 108 ? -15.224 -9.549 19.017 1.00 92.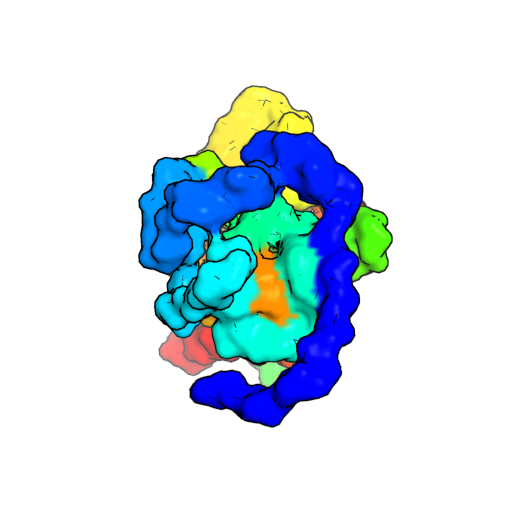31 108 PRO A C 1
ATOM 846 O O . PRO A 1 108 ? -14.445 -10.013 18.188 1.00 92.31 108 PRO A O 1
ATOM 849 N N . VAL A 1 109 ? -16.169 -8.672 18.676 1.00 93.12 109 VAL A N 1
ATOM 850 C CA . VAL A 1 109 ? -16.396 -8.250 17.285 1.00 93.12 109 VAL A CA 1
ATOM 851 C C . VAL A 1 109 ? -15.398 -7.162 16.897 1.00 93.12 109 VAL A C 1
ATOM 853 O O . VAL A 1 109 ? -15.447 -6.047 17.429 1.00 93.12 109 VAL A O 1
ATOM 856 N N . LEU A 1 110 ? -14.511 -7.469 15.950 1.00 94.06 110 LEU A N 1
ATOM 857 C CA . LEU A 1 110 ? -13.546 -6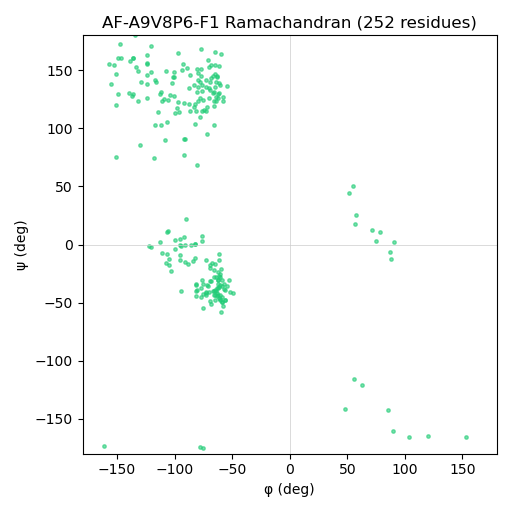.521 15.395 1.00 94.06 110 LEU A CA 1
ATOM 858 C C . LEU A 1 110 ? -14.158 -5.741 14.223 1.00 94.06 110 LEU A C 1
ATOM 860 O O . LEU A 1 110 ? -14.771 -6.318 13.323 1.00 94.06 110 LEU A O 1
ATOM 864 N N . GLU A 1 111 ? -13.956 -4.427 14.214 1.00 93.38 111 GLU A N 1
ATOM 865 C CA . GLU A 1 111 ? -14.290 -3.550 13.095 1.00 93.38 111 GLU A CA 1
ATOM 866 C C . GLU A 1 111 ? -13.021 -2.912 12.525 1.00 93.38 111 GLU A C 1
ATOM 868 O O . GLU A 1 111 ? -12.136 -2.495 13.278 1.00 93.38 111 GLU A O 1
ATOM 873 N N . ILE A 1 112 ? -12.953 -2.803 11.199 1.00 93.88 112 ILE A N 1
ATOM 874 C CA . ILE A 1 112 ? -11.880 -2.119 10.467 1.00 93.88 112 ILE A CA 1
ATOM 875 C C . ILE A 1 112 ? -12.496 -1.048 9.564 1.00 93.88 112 ILE A C 1
ATOM 877 O O . ILE A 1 112 ? -13.610 -1.216 9.064 1.00 93.88 112 ILE A O 1
ATOM 881 N N . VAL A 1 113 ? -11.794 0.070 9.387 1.00 92.75 113 VAL A N 1
ATOM 882 C CA . VAL A 1 113 ? -12.187 1.104 8.425 1.00 92.75 113 VAL A CA 1
ATOM 883 C C . VAL A 1 113 ? -11.855 0.637 7.014 1.00 92.75 113 VAL A C 1
ATOM 885 O O . VAL A 1 113 ? -10.701 0.341 6.715 1.00 92.75 113 VAL A O 1
ATOM 888 N N . PHE A 1 114 ? -12.862 0.629 6.145 1.00 91.25 114 PHE A N 1
ATOM 889 C CA . PHE A 1 114 ? -12.682 0.433 4.711 1.00 91.25 114 PHE A CA 1
ATOM 890 C C . PHE A 1 114 ? -13.289 1.590 3.932 1.00 91.25 114 PHE A C 1
ATOM 892 O O . PHE A 1 114 ? -14.253 2.229 4.375 1.00 91.25 114 PHE A O 1
ATOM 899 N N . ILE A 1 115 ? -12.766 1.780 2.728 1.00 89.62 115 ILE A N 1
ATOM 900 C CA . ILE A 1 115 ? -13.370 2.603 1.690 1.00 89.62 115 ILE A CA 1
ATOM 901 C C . ILE A 1 115 ? -13.933 1.714 0.590 1.00 89.62 115 ILE A C 1
ATOM 903 O O . ILE A 1 115 ? -13.434 0.622 0.321 1.00 89.62 115 ILE A O 1
ATOM 907 N N . LYS A 1 116 ? -14.999 2.178 -0.051 1.00 85.50 116 LYS A N 1
ATOM 908 C CA . LYS A 1 116 ? -15.542 1.560 -1.254 1.00 85.50 116 LYS A CA 1
ATOM 909 C C . LYS A 1 116 ? -15.046 2.349 -2.450 1.00 85.50 116 LYS A C 1
ATOM 911 O O . LYS A 1 116 ? -15.429 3.511 -2.602 1.00 85.50 116 LYS A O 1
ATOM 916 N N . ARG A 1 117 ? -14.208 1.742 -3.282 1.00 80.88 117 ARG A N 1
ATOM 917 C CA . ARG A 1 117 ? -13.615 2.435 -4.429 1.00 80.88 117 ARG A CA 1
ATOM 918 C C . ARG A 1 117 ? -14.698 2.856 -5.426 1.00 80.88 117 ARG A C 1
ATOM 920 O O . ARG A 1 117 ? -15.641 2.097 -5.667 1.00 80.88 117 ARG A O 1
ATOM 927 N N . LYS A 1 118 ? -14.583 4.053 -6.012 1.00 80.50 118 LYS A N 1
ATOM 928 C CA . LYS A 1 118 ? -15.563 4.552 -7.002 1.00 80.50 118 LYS A CA 1
ATOM 929 C C . LYS A 1 118 ? -15.517 3.794 -8.331 1.00 80.50 118 LYS A C 1
ATOM 931 O O . LYS A 1 118 ? -16.545 3.677 -8.991 1.00 80.50 118 LYS A O 1
ATOM 936 N N . ASP A 1 119 ? -14.344 3.303 -8.716 1.00 77.00 119 ASP A N 1
ATOM 937 C CA . ASP A 1 119 ? -14.088 2.654 -10.003 1.00 77.00 119 ASP A CA 1
ATOM 938 C C . ASP A 1 119 ? -14.607 1.209 -10.062 1.00 77.00 119 ASP A C 1
ATOM 940 O O . ASP A 1 119 ? -15.266 0.835 -11.032 1.00 77.00 119 ASP A O 1
ATOM 944 N N . THR A 1 120 ? -14.354 0.410 -9.023 1.00 79.62 120 THR A N 1
ATOM 945 C CA . THR A 1 120 ? -14.737 -1.013 -8.973 1.00 79.62 120 THR A CA 1
ATOM 946 C C . THR A 1 120 ? -15.965 -1.278 -8.108 1.00 79.62 120 THR A C 1
ATOM 948 O O . THR A 1 120 ? -16.650 -2.285 -8.288 1.00 7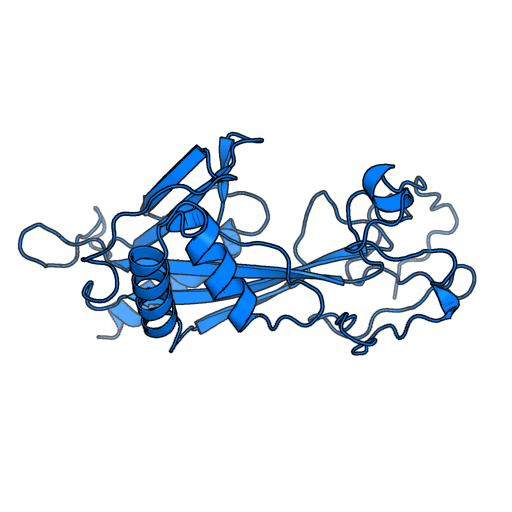9.62 120 THR A O 1
ATOM 951 N N . GLY A 1 121 ? -16.275 -0.388 -7.161 1.00 81.38 121 GLY A N 1
ATOM 952 C CA . GLY A 1 121 ? -17.299 -0.629 -6.147 1.00 81.38 121 GLY A CA 1
ATOM 953 C C . GLY A 1 121 ? -16.888 -1.666 -5.097 1.00 81.38 121 GLY A C 1
ATOM 954 O O . GLY A 1 121 ? -17.745 -2.121 -4.337 1.00 81.38 121 GLY A O 1
ATOM 955 N N . GLU A 1 122 ? -15.616 -2.048 -5.038 1.00 82.00 122 GLU A N 1
ATOM 956 C CA . GLU A 1 122 ? -15.095 -3.010 -4.067 1.00 82.00 122 GLU A CA 1
ATOM 957 C C . GLU A 1 122 ? -14.632 -2.316 -2.785 1.00 82.00 122 GLU A C 1
ATOM 959 O O . GLU A 1 122 ? -14.241 -1.146 -2.794 1.00 82.00 122 GLU A O 1
ATOM 964 N N . TRP A 1 123 ? -14.686 -3.048 -1.671 1.00 84.31 123 TRP A N 1
ATOM 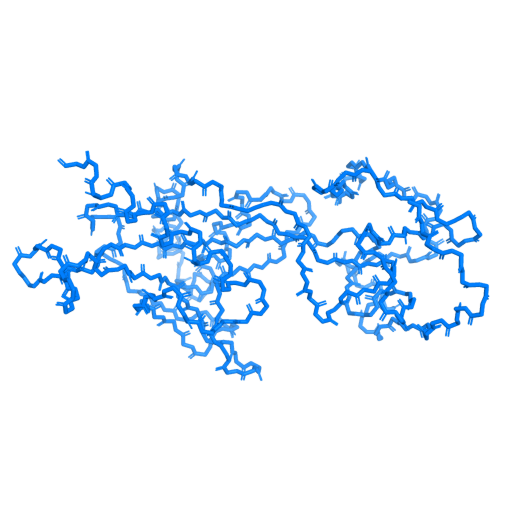965 C CA . TRP A 1 123 ? -14.136 -2.587 -0.400 1.00 84.31 123 TRP A CA 1
ATOM 966 C C . TRP A 1 123 ? -12.622 -2.803 -0.364 1.00 84.31 123 TRP A C 1
ATOM 968 O O . TRP A 1 123 ? -12.134 -3.901 -0.641 1.00 84.31 123 TRP A O 1
ATOM 978 N N . ALA A 1 124 ? -11.892 -1.760 0.015 1.00 87.81 124 ALA A N 1
ATOM 979 C CA . ALA A 1 124 ? -10.441 -1.741 0.113 1.00 87.81 124 ALA A CA 1
ATOM 980 C C . ALA A 1 124 ? -9.991 -0.997 1.376 1.00 87.81 124 ALA A C 1
ATOM 982 O O . ALA A 1 124 ? -10.746 -0.209 1.959 1.00 87.81 124 ALA A O 1
ATOM 983 N N . LEU A 1 125 ? -8.771 -1.294 1.823 1.00 91.25 125 LEU A N 1
ATOM 984 C CA . LEU A 1 125 ? -8.115 -0.490 2.845 1.00 91.25 125 LEU A CA 1
ATOM 985 C C . LEU A 1 125 ? -7.858 0.918 2.279 1.00 91.25 125 LEU A C 1
ATOM 987 O O . LEU A 1 125 ? -7.643 1.028 1.071 1.00 91.25 125 LEU A O 1
ATOM 991 N N . PRO A 1 126 ? -7.917 1.966 3.120 1.00 90.94 126 PRO A N 1
ATOM 992 C CA . PRO A 1 126 ? -7.711 3.342 2.683 1.00 90.94 126 PRO A CA 1
ATOM 993 C C . PRO A 1 126 ? -6.215 3.663 2.541 1.00 90.94 126 PRO A C 1
ATOM 995 O O . PRO A 1 126 ? -5.634 4.339 3.395 1.00 90.94 126 PRO A O 1
ATOM 998 N N . GLY A 1 127 ? -5.571 3.040 1.557 1.00 91.69 127 GLY A N 1
ATOM 999 C CA . GLY A 1 127 ? -4.134 3.099 1.319 1.00 91.69 127 GLY A CA 1
ATOM 1000 C C . GLY A 1 127 ? -3.805 3.569 -0.090 1.00 91.69 127 GLY A C 1
ATOM 1001 O O . GLY A 1 127 ? -4.627 3.505 -1.002 1.00 91.69 127 GLY A O 1
ATOM 1002 N N . GLY A 1 128 ? -2.556 3.981 -0.281 1.00 92.81 128 GLY A N 1
ATOM 1003 C CA . GLY A 1 128 ? -2.119 4.578 -1.536 1.00 92.81 128 GLY A CA 1
ATOM 1004 C C . GLY A 1 128 ? -0.610 4.575 -1.716 1.00 92.81 128 GLY A C 1
ATOM 1005 O O . GLY A 1 128 ? 0.134 3.919 -0.980 1.00 92.81 128 GLY A O 1
ATOM 1006 N N . MET A 1 129 ? -0.161 5.238 -2.780 1.00 96.00 129 MET A N 1
ATOM 1007 C CA . MET A 1 129 ? 1.224 5.172 -3.246 1.00 96.00 129 MET A CA 1
ATOM 1008 C C . MET A 1 129 ? 2.139 6.042 -2.379 1.00 96.00 129 MET A C 1
ATOM 1010 O O . MET A 1 129 ? 1.812 7.177 -2.051 1.00 96.00 129 MET A O 1
ATOM 1014 N N . VAL A 1 130 ? 3.339 5.549 -2.076 1.00 96.50 130 VAL A N 1
ATOM 1015 C CA . VAL A 1 130 ? 4.379 6.363 -1.439 1.00 96.50 130 VAL A CA 1
ATOM 1016 C C . VAL A 1 130 ? 4.964 7.312 -2.485 1.00 96.50 130 VAL A C 1
ATOM 1018 O O . VAL A 1 130 ? 5.568 6.877 -3.471 1.00 96.50 130 VAL A O 1
ATOM 1021 N N . GLU A 1 131 ? 4.777 8.614 -2.278 1.00 91.94 131 GLU A N 1
ATOM 1022 C CA . GLU A 1 131 ? 5.320 9.651 -3.154 1.00 91.94 131 GLU A CA 1
ATOM 1023 C C . GLU A 1 131 ? 6.845 9.776 -3.011 1.00 91.94 131 GLU A C 1
ATOM 1025 O O . GLU A 1 131 ? 7.452 9.368 -2.019 1.00 91.94 131 GLU A O 1
ATOM 1030 N N . ALA A 1 132 ? 7.498 10.340 -4.029 1.00 90.38 132 ALA A N 1
ATOM 1031 C CA . ALA A 1 132 ? 8.937 10.573 -3.974 1.00 90.38 132 ALA A CA 1
ATOM 1032 C C . ALA A 1 132 ? 9.274 11.542 -2.827 1.00 90.38 132 ALA A C 1
ATOM 1034 O O . ALA A 1 132 ? 8.729 12.641 -2.760 1.00 90.38 132 ALA A O 1
ATOM 1035 N N . GLY A 1 133 ? 10.189 11.130 -1.950 1.00 91.44 133 GLY A N 1
ATOM 1036 C CA . GLY A 1 133 ? 10.607 11.897 -0.773 1.00 91.44 133 GLY A CA 1
ATOM 1037 C C . GLY A 1 133 ? 9.761 11.652 0.479 1.00 91.44 133 GLY A C 1
ATOM 1038 O O . GLY A 1 133 ? 10.202 12.010 1.574 1.00 91.44 133 GLY A O 1
ATOM 1039 N N . ASP A 1 134 ? 8.608 10.992 0.354 1.00 93.62 134 ASP A N 1
ATOM 1040 C CA . ASP A 1 134 ? 7.773 10.640 1.497 1.00 93.62 134 ASP A CA 1
ATOM 1041 C C . ASP A 1 134 ? 8.285 9.391 2.221 1.00 93.62 134 ASP A C 1
ATOM 1043 O O . ASP A 1 134 ? 8.886 8.475 1.653 1.00 93.62 134 ASP A O 1
ATOM 1047 N N . THR A 1 135 ? 8.016 9.339 3.525 1.00 93.69 135 THR A N 1
ATOM 1048 C CA . THR A 1 135 ? 8.180 8.117 4.313 1.00 93.69 135 THR A CA 1
ATOM 1049 C C . THR A 1 135 ? 6.867 7.346 4.351 1.00 93.69 135 THR A C 1
ATOM 1051 O O . THR A 1 135 ? 5.790 7.935 4.334 1.00 93.69 135 THR A O 1
ATOM 1054 N N . VAL A 1 136 ? 6.944 6.028 4.557 1.00 94.81 136 VAL A N 1
ATOM 1055 C CA . VAL A 1 136 ? 5.760 5.177 4.789 1.00 94.81 136 VAL A CA 1
ATOM 1056 C C . VAL A 1 136 ? 4.844 5.764 5.869 1.00 94.81 136 VAL A C 1
ATOM 1058 O O . VAL A 1 136 ? 3.630 5.780 5.714 1.00 94.81 136 VAL A O 1
ATOM 1061 N N . SER A 1 137 ? 5.405 6.292 6.962 1.00 94.38 137 SER A N 1
ATOM 1062 C CA . SER A 1 137 ? 4.611 6.875 8.048 1.00 94.38 137 SER A CA 1
ATOM 1063 C C . SER A 1 137 ? 3.890 8.168 7.665 1.00 94.38 137 SER A C 1
ATOM 1065 O O . SER A 1 137 ? 2.818 8.430 8.210 1.00 94.38 137 SER A O 1
ATOM 1067 N N . VAL A 1 138 ? 4.456 8.972 6.760 1.00 95.00 138 VAL A N 1
ATOM 1068 C CA . VAL A 1 138 ? 3.783 10.149 6.197 1.00 95.00 138 VAL A CA 1
ATOM 1069 C C . VAL A 1 138 ? 2.639 9.696 5.297 1.00 95.00 138 VAL A C 1
ATOM 1071 O O . VAL A 1 138 ? 1.510 10.135 5.514 1.00 95.00 138 VAL A O 1
ATOM 1074 N N . THR A 1 139 ? 2.892 8.747 4.391 1.00 96.25 139 THR A N 1
ATOM 1075 C CA . THR A 1 139 ? 1.876 8.202 3.479 1.00 96.25 139 THR A CA 1
ATOM 1076 C C . THR A 1 139 ? 0.699 7.591 4.241 1.00 96.25 139 THR A C 1
ATOM 1078 O O . THR A 1 139 ? -0.431 7.998 4.015 1.00 96.25 139 THR A O 1
ATOM 1081 N N . LEU A 1 140 ? 0.934 6.727 5.240 1.00 96.56 140 LEU A N 1
ATOM 1082 C CA . LEU A 1 140 ? -0.138 6.130 6.061 1.00 96.56 140 LEU A CA 1
ATOM 1083 C C . LEU A 1 140 ? -1.099 7.180 6.645 1.00 96.56 140 LEU A C 1
ATOM 1085 O O . LEU A 1 140 ? -2.308 6.964 6.697 1.00 96.56 140 LEU A O 1
ATOM 1089 N N . LYS A 1 141 ? -0.562 8.311 7.116 1.00 94.94 141 LYS A N 1
ATOM 1090 C CA . LYS A 1 141 ? -1.357 9.396 7.706 1.00 94.94 141 LYS A CA 1
ATOM 1091 C C . LYS A 1 141 ? -2.097 10.205 6.647 1.00 94.94 141 LYS A C 1
ATOM 1093 O O . LYS A 1 141 ? -3.249 10.568 6.880 1.00 94.94 141 LYS A O 1
ATOM 1098 N N . LYS A 1 142 ? -1.420 10.507 5.535 1.00 93.75 142 LYS A N 1
ATOM 1099 C CA . LYS A 1 142 ? -1.981 11.238 4.397 1.00 93.75 142 LYS A CA 1
ATOM 1100 C C . LYS A 1 142 ? -3.171 10.470 3.830 1.00 93.75 142 LYS A C 1
ATOM 1102 O O . LYS A 1 142 ? -4.284 10.970 3.915 1.00 93.75 142 LYS A O 1
ATOM 1107 N N . GLU A 1 143 ? -2.959 9.224 3.417 1.00 93.69 143 GLU A N 1
ATOM 1108 C CA . GLU A 1 143 ? -3.984 8.373 2.798 1.00 93.69 143 GLU A CA 1
ATOM 1109 C C . GLU A 1 143 ? -5.211 8.213 3.700 1.00 93.69 143 GLU A C 1
ATOM 1111 O O . GLU A 1 143 ? -6.338 8.485 3.293 1.00 93.69 143 GLU A O 1
ATOM 1116 N N . PHE A 1 144 ? -5.016 7.907 4.988 1.00 92.88 144 PHE A N 1
ATOM 1117 C CA . PHE A 1 144 ? -6.152 7.799 5.905 1.00 92.88 144 PHE A CA 1
ATOM 1118 C C . PHE A 1 144 ? -6.899 9.133 6.085 1.00 92.88 144 PHE A C 1
ATOM 1120 O O . PHE A 1 144 ? -8.129 9.161 6.170 1.00 92.88 144 PHE A O 1
ATOM 1127 N N . GLY A 1 145 ? -6.170 10.249 6.167 1.00 91.12 145 GLY A N 1
ATOM 1128 C CA . GLY A 1 145 ? -6.762 11.578 6.289 1.00 91.12 145 GLY A CA 1
ATOM 1129 C C . GLY A 1 145 ? -7.545 11.994 5.044 1.00 91.12 145 GLY A C 1
ATOM 1130 O O . GLY A 1 145 ? -8.609 12.604 5.157 1.00 91.12 145 GLY A O 1
ATOM 1131 N N . GLU A 1 146 ? -7.035 11.686 3.861 1.00 89.75 146 GLU A N 1
ATOM 1132 C CA . GLU A 1 146 ? -7.653 12.025 2.581 1.00 89.75 146 GLU A CA 1
ATOM 1133 C C . GLU A 1 146 ? -8.849 11.106 2.302 1.00 89.75 146 GLU A C 1
ATOM 1135 O O . GLU A 1 146 ? -9.975 11.589 2.172 1.00 89.75 146 GLU A O 1
ATOM 1140 N N . GLU A 1 147 ? -8.655 9.789 2.326 1.00 86.38 147 GLU A N 1
ATOM 1141 C CA . GLU A 1 147 ? -9.658 8.830 1.863 1.00 86.38 147 GLU A CA 1
ATOM 1142 C C . GLU A 1 147 ? -10.758 8.525 2.891 1.00 86.38 147 GLU A C 1
ATOM 1144 O O . GLU A 1 147 ? -11.917 8.309 2.516 1.00 86.38 147 GLU A O 1
ATOM 1149 N N . ALA A 1 148 ? -10.425 8.505 4.188 1.00 88.25 148 ALA A N 1
ATOM 1150 C CA . ALA A 1 148 ? -11.361 8.102 5.243 1.00 88.25 148 ALA A CA 1
ATOM 1151 C C . ALA A 1 148 ? -11.916 9.268 6.079 1.00 88.25 148 ALA A C 1
ATOM 1153 O O . ALA A 1 148 ? -12.935 9.096 6.765 1.00 88.25 148 ALA A O 1
ATOM 1154 N N . LEU A 1 149 ? -11.265 10.438 6.041 1.00 88.06 149 LEU A N 1
ATOM 1155 C CA . LEU A 1 149 ? -11.667 11.634 6.794 1.00 88.06 149 LEU A CA 1
ATOM 1156 C C . LEU A 1 149 ? -11.980 12.852 5.909 1.00 88.06 149 LEU A C 1
ATOM 1158 O O . LEU A 1 149 ? -12.384 13.880 6.451 1.00 88.06 149 LEU A O 1
ATOM 1162 N N . ASN A 1 150 ? -11.825 12.742 4.585 1.00 86.69 150 ASN A N 1
ATOM 1163 C CA . ASN A 1 150 ? -12.058 13.812 3.614 1.00 86.69 150 ASN A CA 1
ATOM 1164 C C . ASN A 1 150 ? -11.323 15.125 3.959 1.00 86.69 150 ASN A C 1
ATOM 1166 O O . ASN A 1 150 ? -11.895 16.216 3.938 1.00 86.69 150 ASN A O 1
ATOM 1170 N N . SER A 1 151 ? -10.050 15.018 4.349 1.00 85.56 151 SER A N 1
ATOM 1171 C CA . SER A 1 151 ? -9.275 16.172 4.823 1.00 85.56 151 SER A CA 1
ATOM 1172 C C . SER A 1 151 ? -8.928 17.201 3.738 1.00 85.56 151 SER A C 1
ATOM 1174 O O . SER A 1 151 ? -8.603 18.335 4.089 1.00 85.56 151 SER A O 1
ATOM 1176 N N . LEU A 1 152 ? -9.021 16.841 2.451 1.00 86.06 152 LEU A N 1
ATOM 1177 C CA . LEU A 1 152 ? -8.750 17.741 1.319 1.00 86.06 152 LEU A CA 1
ATOM 1178 C C . LEU A 1 152 ? -9.845 18.796 1.128 1.00 86.06 152 LEU A C 1
ATOM 1180 O O . LEU A 1 152 ? -9.545 19.943 0.810 1.00 86.06 152 LEU A O 1
ATOM 1184 N N . GLU A 1 153 ? -11.097 18.426 1.393 1.00 86.25 153 GLU A N 1
ATOM 1185 C CA . GLU A 1 153 ? -12.264 19.313 1.298 1.00 86.25 153 GLU A CA 1
ATOM 1186 C C . GLU A 1 153 ? -12.566 20.036 2.626 1.00 86.25 153 GLU A C 1
ATOM 1188 O O . GLU A 1 153 ? -13.518 20.813 2.737 1.00 86.25 153 GLU A O 1
ATOM 1193 N N . ALA A 1 154 ? -11.769 19.777 3.668 1.00 85.44 154 ALA A N 1
ATOM 1194 C CA . ALA A 1 154 ? -11.914 20.411 4.970 1.00 85.44 154 ALA A CA 1
ATOM 1195 C C . ALA A 1 154 ? -11.362 21.847 4.964 1.00 85.44 154 ALA A C 1
ATOM 1197 O O . ALA A 1 154 ? -10.332 22.142 4.355 1.00 85.44 154 ALA A O 1
ATOM 1198 N N . ASP A 1 155 ? -12.006 22.747 5.714 1.00 91.06 155 ASP A N 1
ATOM 1199 C CA . ASP A 1 155 ? -11.431 24.069 5.967 1.00 91.06 155 ASP A CA 1
ATOM 1200 C C . ASP A 1 155 ? -10.128 23.975 6.784 1.00 91.06 155 ASP A C 1
ATOM 1202 O O . ASP A 1 155 ? -9.805 22.947 7.378 1.00 91.06 155 ASP A O 1
ATOM 1206 N N . GLU A 1 156 ? -9.358 25.063 6.826 1.00 90.50 156 GLU A N 1
ATOM 1207 C CA . GLU A 1 156 ? -8.035 25.077 7.457 1.00 90.50 156 GLU A CA 1
ATOM 1208 C C . GLU A 1 156 ? -8.057 24.635 8.932 1.00 90.50 156 GLU 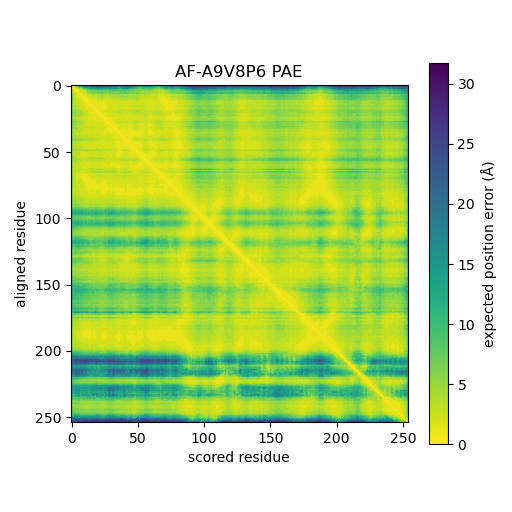A C 1
ATOM 1210 O O . GLU A 1 156 ? -7.178 23.889 9.369 1.00 90.50 156 GLU A O 1
ATOM 1215 N N . VAL A 1 157 ? -9.079 25.036 9.693 1.00 89.12 157 VAL A N 1
ATOM 1216 C CA . VAL A 1 157 ? -9.202 24.711 11.122 1.00 89.12 157 VAL A CA 1
ATOM 1217 C C . VAL A 1 157 ? -9.569 23.239 11.306 1.00 89.12 157 VAL A C 1
ATOM 1219 O O . VAL A 1 157 ? -8.993 22.544 12.154 1.00 89.12 157 VAL A O 1
ATOM 1222 N N . ALA A 1 158 ? -10.512 22.748 10.504 1.00 85.62 158 ALA A N 1
ATOM 1223 C CA . ALA A 1 158 ? -10.908 21.350 10.489 1.00 85.62 158 ALA A CA 1
ATOM 1224 C C . ALA A 1 158 ? -9.737 20.452 10.065 1.00 85.62 158 ALA A C 1
ATOM 1226 O O . ALA A 1 158 ? -9.468 19.454 10.732 1.00 85.62 158 ALA A O 1
ATOM 1227 N N . ARG A 1 159 ? -8.980 20.840 9.035 1.00 88.00 159 ARG A N 1
ATOM 1228 C CA . ARG A 1 159 ? -7.807 20.108 8.541 1.00 88.00 159 ARG A CA 1
ATOM 1229 C C . ARG A 1 159 ? -6.715 19.986 9.603 1.00 88.00 159 ARG A C 1
ATOM 1231 O O . ARG A 1 159 ? -6.207 18.887 9.818 1.00 88.00 159 ARG A O 1
ATOM 1238 N N . GLU A 1 160 ? -6.379 21.063 10.314 1.00 88.75 160 GLU A N 1
ATOM 1239 C CA . GLU A 1 160 ? -5.411 21.000 11.425 1.00 88.75 160 GLU A CA 1
ATOM 1240 C C . GLU A 1 160 ? -5.906 20.105 12.571 1.00 88.75 160 GLU A C 1
ATOM 1242 O O . GLU A 1 160 ? -5.136 19.337 13.156 1.00 88.75 160 GLU A O 1
ATOM 1247 N N . THR A 1 161 ? -7.210 20.137 12.855 1.00 86.12 161 THR A N 1
ATOM 1248 C CA . THR A 1 161 ? -7.826 19.262 13.861 1.00 86.12 161 THR A CA 1
ATOM 1249 C C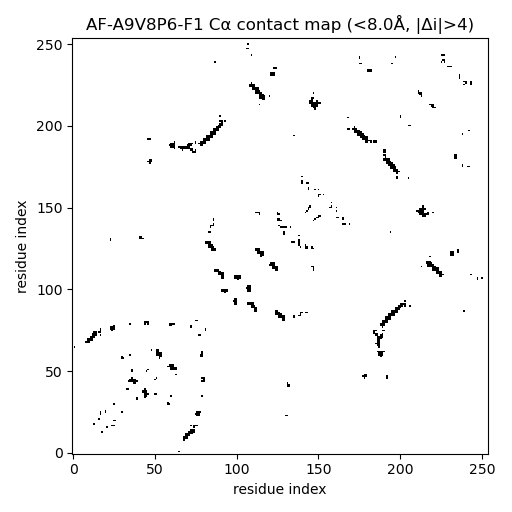 . THR A 1 161 ? -7.737 17.791 13.447 1.00 86.12 161 THR A C 1
ATOM 1251 O O . THR A 1 161 ? -7.302 16.957 14.244 1.00 86.12 161 THR A O 1
ATOM 1254 N N . LEU A 1 162 ? -8.094 17.464 12.201 1.00 84.62 162 LEU A N 1
ATOM 1255 C CA . LEU A 1 162 ? -7.989 16.111 11.644 1.00 84.62 162 LEU A CA 1
ATOM 1256 C C . LEU A 1 162 ? -6.539 15.626 11.646 1.00 84.62 162 LEU A C 1
ATOM 1258 O O . LEU A 1 162 ? -6.266 14.509 12.083 1.00 84.62 162 LEU A O 1
ATOM 1262 N N . LYS A 1 163 ? -5.595 16.484 11.253 1.00 88.50 163 LYS A N 1
ATOM 1263 C CA . LYS A 1 163 ? -4.167 16.167 11.285 1.00 88.50 163 LYS A CA 1
ATOM 1264 C C . LYS A 1 163 ? -3.698 15.820 12.697 1.00 88.50 163 LYS A C 1
ATOM 1266 O O . LYS A 1 163 ? -3.072 14.781 12.882 1.00 88.50 163 LYS A O 1
ATOM 1271 N N . ALA A 1 164 ? -4.024 16.637 13.701 1.00 87.19 164 ALA A N 1
ATOM 1272 C CA . ALA A 1 164 ? -3.639 16.377 15.092 1.00 87.19 164 ALA A CA 1
ATOM 1273 C C . ALA A 1 164 ? -4.209 15.049 15.620 1.00 87.19 164 ALA A C 1
ATOM 1275 O O . ALA A 1 164 ? -3.573 14.337 16.402 1.00 87.19 164 ALA A O 1
ATOM 1276 N N . VAL A 1 165 ? -5.412 14.701 15.173 1.00 81.38 165 VAL A N 1
ATOM 1277 C CA . VAL A 1 165 ? -6.081 13.445 15.506 1.00 81.38 165 VAL A CA 1
ATOM 1278 C C . VAL A 1 165 ? -5.377 12.255 14.872 1.00 81.38 165 VAL A C 1
ATOM 1280 O O . VAL A 1 165 ? -5.045 11.306 15.586 1.00 81.38 165 VAL A O 1
ATOM 1283 N N . VAL A 1 166 ? -5.126 12.311 13.564 1.00 88.12 166 VAL A N 1
ATOM 1284 C CA . VAL A 1 166 ? -4.397 11.268 12.836 1.00 88.12 166 VAL A CA 1
ATOM 1285 C C . VAL A 1 166 ? -3.007 11.098 13.445 1.00 88.12 166 VAL A C 1
ATOM 1287 O O . VAL A 1 166 ? -2.620 9.983 13.784 1.00 88.12 166 VAL A O 1
ATOM 1290 N N . ASP A 1 167 ? -2.303 12.199 13.718 1.00 89.75 167 ASP A N 1
ATOM 1291 C CA . ASP A 1 167 ? -0.992 12.193 14.368 1.00 89.75 167 ASP A CA 1
ATOM 1292 C C . ASP A 1 167 ? -1.009 11.506 15.736 1.00 89.75 167 ASP A C 1
ATOM 1294 O O . ASP A 1 167 ? -0.054 10.806 16.067 1.00 89.75 167 ASP A O 1
ATOM 1298 N N . ARG A 1 168 ? -2.074 11.681 16.526 1.00 84.75 168 ARG A N 1
ATOM 1299 C CA . ARG A 1 168 ? -2.241 11.022 17.831 1.00 84.75 168 ARG A CA 1
ATOM 1300 C C . ARG A 1 168 ? -2.497 9.523 17.693 1.00 84.75 168 ARG A C 1
ATOM 1302 O O . ARG A 1 168 ? -1.995 8.736 18.489 1.00 84.75 168 ARG A O 1
ATOM 1309 N N . ILE A 1 169 ? -3.314 9.136 16.725 1.00 81.94 169 ILE A N 1
ATOM 1310 C CA . ILE A 1 169 ? -3.749 7.750 16.533 1.00 81.94 169 ILE A CA 1
ATOM 1311 C C . ILE A 1 169 ? -2.626 6.908 15.918 1.00 81.94 169 ILE A C 1
ATOM 1313 O O . ILE A 1 169 ? -2.451 5.744 16.269 1.00 81.94 169 ILE A O 1
ATOM 1317 N N . PHE A 1 170 ? -1.820 7.518 15.053 1.00 91.06 170 PHE A N 1
ATOM 1318 C CA . PHE A 1 170 ? -0.776 6.845 14.288 1.00 91.06 170 PHE A CA 1
ATOM 1319 C C . PHE A 1 170 ? 0.578 6.825 15.024 1.00 91.06 170 PHE A C 1
ATOM 1321 O O . PHE A 1 170 ? 1.627 6.695 14.398 1.00 91.06 170 PHE A O 1
ATOM 1328 N N . GLN A 1 171 ? 0.579 6.974 16.356 1.00 85.56 171 GLN A N 1
ATOM 1329 C CA . GLN A 1 171 ? 1.808 6.953 17.164 1.00 85.56 171 GLN A CA 1
ATOM 1330 C C . GLN A 1 171 ? 2.349 5.541 17.390 1.00 85.56 171 GLN A C 1
ATOM 1332 O O . GLN A 1 171 ? 3.560 5.355 17.392 1.00 85.56 171 GLN A O 1
ATOM 1337 N N . ASN A 1 172 ? 1.461 4.561 17.586 1.00 83.81 172 ASN A N 1
ATOM 1338 C CA . ASN A 1 172 ? 1.822 3.186 17.933 1.00 83.81 172 ASN A CA 1
ATOM 1339 C C . ASN A 1 172 ? 1.094 2.219 16.994 1.00 83.81 172 ASN A C 1
ATOM 1341 O O . ASN A 1 172 ? -0.012 1.770 17.293 1.00 83.81 172 ASN A O 1
ATOM 1345 N N . GLY A 1 173 ? 1.694 1.972 15.832 1.00 93.00 173 GLY A N 1
ATOM 1346 C CA . GLY A 1 173 ? 1.200 1.005 14.859 1.00 93.00 173 GLY A CA 1
ATOM 1347 C C . GLY A 1 173 ? 1.983 -0.300 14.923 1.00 93.00 173 GLY A C 1
ATOM 1348 O O . GLY A 1 173 ? 3.197 -0.280 15.117 1.00 93.00 173 GLY A O 1
ATOM 1349 N N . ASP A 1 174 ? 1.290 -1.413 14.710 1.00 95.12 174 ASP A N 1
ATOM 1350 C CA . ASP A 1 174 ? 1.913 -2.725 14.561 1.00 95.12 174 ASP A CA 1
ATOM 1351 C C . ASP A 1 174 ? 2.052 -3.042 13.073 1.00 95.12 174 ASP A C 1
ATOM 1353 O O . ASP A 1 174 ? 1.052 -3.137 12.361 1.00 95.12 174 ASP A O 1
ATOM 1357 N N . GLU A 1 175 ? 3.281 -3.207 12.586 1.00 96.44 175 GLU A N 1
ATOM 1358 C CA . GLU A 1 175 ? 3.513 -3.651 11.211 1.00 96.44 175 GLU A CA 1
ATOM 1359 C C . GLU A 1 175 ? 2.992 -5.085 11.044 1.00 96.44 175 GLU A C 1
ATOM 1361 O O . GLU A 1 175 ? 3.395 -6.023 11.743 1.00 96.44 175 GLU A O 1
ATOM 1366 N N . ILE A 1 176 ? 2.032 -5.234 10.140 1.00 94.94 176 ILE A N 1
ATOM 1367 C CA . ILE A 1 176 ? 1.351 -6.495 9.850 1.00 94.94 176 ILE A CA 1
ATOM 1368 C C . ILE A 1 176 ? 2.024 -7.183 8.676 1.00 94.94 176 ILE A C 1
ATOM 1370 O O . ILE A 1 176 ? 2.206 -8.398 8.693 1.00 94.94 176 ILE A O 1
ATOM 1374 N N . TYR A 1 177 ? 2.405 -6.391 7.679 1.00 96.69 177 TYR A N 1
ATOM 1375 C CA . TYR A 1 177 ? 2.984 -6.878 6.447 1.00 96.69 177 TYR A CA 1
ATOM 1376 C C . TYR A 1 177 ? 3.931 -5.843 5.845 1.00 96.69 177 TYR A C 1
ATOM 1378 O O . TYR A 1 177 ? 3.698 -4.637 5.941 1.00 96.69 177 TYR A O 1
ATOM 1386 N N . ARG A 1 178 ? 4.977 -6.341 5.194 1.00 97.25 178 ARG A N 1
ATOM 1387 C CA . ARG A 1 178 ? 5.927 -5.572 4.400 1.00 97.25 178 ARG A CA 1
ATOM 1388 C C . ARG A 1 178 ? 6.450 -6.491 3.307 1.00 97.25 178 ARG A C 1
ATOM 1390 O O . ARG A 1 178 ? 7.042 -7.514 3.639 1.00 97.25 178 ARG A O 1
ATOM 1397 N N . GLY A 1 179 ? 6.240 -6.128 2.047 1.00 97.00 179 GLY A N 1
ATOM 1398 C CA . GLY A 1 179 ? 6.691 -6.966 0.939 1.00 97.00 179 GLY A CA 1
ATOM 1399 C C . GLY A 1 179 ? 5.886 -6.818 -0.341 1.00 97.00 179 GLY A C 1
ATOM 1400 O O . GLY A 1 179 ? 5.110 -5.871 -0.508 1.00 97.00 179 GLY A O 1
ATOM 1401 N N . TYR A 1 180 ? 6.099 -7.780 -1.231 1.00 96.88 180 TYR A N 1
ATOM 1402 C CA . TYR A 1 180 ? 5.444 -7.912 -2.527 1.00 96.88 180 TYR A CA 1
ATOM 1403 C C . TYR A 1 180 ? 3.939 -8.188 -2.461 1.00 96.88 180 TYR A C 1
ATOM 1405 O O . TYR A 1 180 ? 3.482 -9.133 -1.824 1.00 96.88 180 TYR A O 1
ATOM 1413 N N . VAL A 1 181 ? 3.159 -7.434 -3.231 1.00 94.50 181 VAL A N 1
ATOM 1414 C CA . VAL A 1 181 ? 1.711 -7.650 -3.357 1.00 94.50 181 VAL A CA 1
ATOM 1415 C C . VAL A 1 181 ? 1.411 -8.324 -4.687 1.00 94.50 181 VAL A C 1
ATOM 1417 O O . VAL A 1 181 ? 1.833 -7.834 -5.734 1.00 94.50 181 VAL A O 1
ATOM 1420 N N . ASP A 1 182 ? 0.653 -9.423 -4.661 1.00 92.19 182 ASP A N 1
ATOM 1421 C CA . ASP A 1 182 ? 0.108 -10.025 -5.879 1.00 92.19 182 ASP A CA 1
ATOM 1422 C C . ASP A 1 182 ? -1.010 -9.128 -6.430 1.00 92.19 182 ASP A C 1
ATOM 1424 O O . ASP A 1 182 ? -2.151 -9.146 -5.965 1.00 92.19 182 ASP A O 1
ATOM 1428 N N . ASP A 1 183 ? -0.637 -8.260 -7.367 1.00 92.12 183 ASP A N 1
ATOM 1429 C CA . ASP A 1 183 ? -1.476 -7.207 -7.915 1.00 92.12 183 ASP A CA 1
ATOM 1430 C C . ASP A 1 183 ? -1.565 -7.346 -9.444 1.00 92.12 183 ASP A C 1
ATOM 1432 O O . ASP A 1 183 ? -0.548 -7.581 -10.105 1.00 92.12 183 ASP A O 1
ATOM 1436 N N . PRO A 1 184 ? -2.753 -7.153 -10.048 1.00 92.19 184 PRO A N 1
ATOM 1437 C CA . PRO A 1 184 ? -2.938 -7.269 -11.497 1.00 92.19 184 PRO A CA 1
ATOM 1438 C C . PRO A 1 184 ? -2.114 -6.269 -12.325 1.00 92.19 184 PRO A C 1
ATOM 1440 O O . PRO A 1 184 ? -2.026 -6.415 -13.545 1.00 92.19 184 PRO A O 1
ATOM 1443 N N . ARG A 1 185 ? -1.528 -5.240 -11.702 1.00 95.31 185 ARG A N 1
ATOM 1444 C CA . ARG A 1 185 ? -0.624 -4.277 -12.351 1.00 95.31 185 ARG A CA 1
ATOM 1445 C C . ARG A 1 185 ? 0.812 -4.789 -12.473 1.00 95.31 185 ARG A C 1
ATOM 1447 O O . ARG A 1 185 ? 1.603 -4.149 -13.166 1.00 95.31 185 ARG A O 1
ATOM 1454 N N . ASN A 1 186 ? 1.159 -5.890 -11.806 1.00 98.06 186 ASN A N 1
ATOM 1455 C CA . ASN A 1 186 ? 2.508 -6.441 -11.821 1.00 98.06 186 ASN A CA 1
ATOM 1456 C C . ASN A 1 186 ? 2.917 -6.897 -13.226 1.00 98.06 186 ASN A C 1
ATOM 1458 O O . ASN A 1 186 ? 2.128 -7.430 -14.004 1.00 98.06 186 ASN A O 1
ATOM 1462 N N . THR A 1 187 ? 4.195 -6.711 -13.521 1.00 98.56 187 THR A N 1
ATOM 1463 C CA . THR A 1 187 ? 4.854 -7.111 -14.764 1.00 98.56 187 THR A CA 1
ATOM 1464 C C . THR A 1 187 ? 6.185 -7.788 -14.434 1.00 98.56 187 THR A C 1
ATOM 1466 O O . THR A 1 187 ? 6.592 -7.883 -13.271 1.00 98.56 187 THR A O 1
ATOM 1469 N N . ASP A 1 188 ? 6.914 -8.216 -15.459 1.00 98.06 188 ASP A N 1
ATOM 1470 C CA . ASP A 1 188 ? 8.272 -8.735 -15.314 1.00 98.06 188 ASP A CA 1
ATOM 1471 C C . ASP A 1 188 ? 9.265 -7.657 -14.851 1.00 98.06 188 ASP A C 1
ATOM 1473 O O . ASP A 1 188 ? 10.320 -8.006 -14.321 1.00 98.06 188 ASP A O 1
ATOM 1477 N N . ASN A 1 189 ? 8.959 -6.365 -15.057 1.00 98.62 189 ASN A N 1
ATOM 1478 C CA . ASN A 1 189 ? 9.892 -5.256 -14.816 1.00 98.62 189 ASN A CA 1
ATOM 1479 C C . ASN A 1 189 ? 9.394 -4.195 -13.821 1.00 98.62 189 ASN A C 1
ATOM 1481 O O . ASN A 1 189 ? 10.111 -3.234 -13.541 1.00 98.62 189 ASN A O 1
ATOM 1485 N N . ALA A 1 190 ? 8.187 -4.334 -13.287 1.00 98.69 190 ALA A N 1
ATOM 1486 C CA . ALA A 1 190 ? 7.622 -3.443 -12.282 1.00 98.69 190 ALA A CA 1
ATOM 1487 C C . ALA A 1 190 ? 6.565 -4.181 -11.463 1.00 98.69 190 ALA A C 1
ATOM 1489 O O . ALA A 1 190 ? 5.753 -4.911 -12.034 1.00 98.69 190 ALA A O 1
ATOM 1490 N N . TRP A 1 191 ? 6.560 -3.979 -10.149 1.00 98.56 191 TRP A N 1
ATOM 1491 C CA . TRP A 1 191 ? 5.630 -4.652 -9.245 1.00 98.56 191 TRP A CA 1
ATOM 1492 C C . TRP A 1 191 ? 5.228 -3.779 -8.062 1.00 98.56 191 TRP A C 1
ATOM 1494 O O . TRP A 1 191 ? 5.912 -2.812 -7.730 1.00 98.56 191 TRP A O 1
ATOM 1504 N N . MET A 1 192 ? 4.113 -4.130 -7.433 1.00 97.94 192 MET A N 1
ATOM 1505 C CA . MET A 1 192 ? 3.610 -3.499 -6.221 1.00 97.94 192 MET A CA 1
ATOM 1506 C C . MET A 1 192 ? 4.285 -4.078 -4.980 1.00 97.94 192 MET A C 1
ATOM 1508 O O . MET A 1 192 ? 4.417 -5.292 -4.826 1.00 97.94 192 MET A O 1
ATOM 1512 N N . GLU A 1 193 ? 4.651 -3.200 -4.055 1.00 98.00 193 GLU A N 1
ATOM 1513 C CA . GLU A 1 193 ? 4.998 -3.572 -2.686 1.00 98.00 193 GLU A CA 1
ATOM 1514 C C . GLU A 1 193 ? 4.257 -2.663 -1.719 1.00 98.00 193 GLU A C 1
ATOM 1516 O O . GLU A 1 193 ? 4.025 -1.498 -2.031 1.00 98.00 193 GLU A O 1
ATOM 1521 N N . THR A 1 194 ? 3.920 -3.156 -0.533 1.00 97.25 194 THR A N 1
ATOM 1522 C CA . THR A 1 194 ? 3.260 -2.332 0.482 1.00 97.25 194 THR A CA 1
ATOM 1523 C C . THR A 1 194 ? 3.846 -2.546 1.864 1.00 97.25 194 THR A C 1
ATOM 1525 O O . THR A 1 194 ? 4.483 -3.566 2.144 1.00 97.25 194 THR A O 1
ATOM 1528 N N . VAL A 1 195 ? 3.604 -1.574 2.738 1.00 97.69 195 VAL A N 1
ATOM 1529 C CA . VAL A 1 195 ? 3.690 -1.745 4.185 1.00 97.69 195 VAL A CA 1
ATOM 1530 C C . VAL A 1 195 ? 2.291 -1.568 4.759 1.00 97.69 195 VAL A C 1
ATOM 1532 O O . VAL A 1 195 ? 1.741 -0.467 4.729 1.00 97.69 195 VAL A O 1
ATOM 1535 N N . ALA A 1 196 ? 1.738 -2.639 5.322 1.00 96.88 196 ALA A N 1
ATOM 1536 C CA . ALA A 1 196 ? 0.466 -2.598 6.026 1.00 96.88 196 ALA A CA 1
ATOM 1537 C C . ALA A 1 196 ? 0.713 -2.467 7.531 1.00 96.88 196 ALA A C 1
ATOM 1539 O O . ALA A 1 196 ? 1.375 -3.314 8.143 1.00 96.88 196 ALA A O 1
ATOM 1540 N N . VAL A 1 197 ? 0.166 -1.418 8.143 1.00 97.75 197 VAL A N 1
ATOM 1541 C CA . VAL A 1 197 ? 0.352 -1.127 9.572 1.00 97.75 197 VAL A CA 1
ATOM 1542 C C . VAL A 1 197 ? -1.001 -1.030 10.253 1.00 97.75 197 VAL A C 1
ATOM 1544 O O . VAL A 1 197 ? -1.864 -0.261 9.834 1.00 97.75 197 VAL A O 1
ATOM 1547 N N . ASN A 1 198 ? -1.191 -1.798 11.323 1.00 96.94 198 ASN A N 1
ATOM 1548 C CA . ASN A 1 198 ? -2.419 -1.781 12.096 1.00 96.94 198 ASN A CA 1
ATOM 1549 C C . ASN A 1 198 ? -2.351 -0.787 13.250 1.00 96.94 198 ASN A C 1
ATOM 1551 O O . ASN A 1 198 ? -1.538 -0.926 14.162 1.00 96.94 198 ASN A O 1
ATOM 1555 N N . PHE A 1 199 ? -3.282 0.162 13.243 1.00 94.75 199 PHE A N 1
ATOM 1556 C CA . PHE A 1 199 ? -3.500 1.115 14.324 1.00 94.75 199 PHE A CA 1
ATOM 1557 C C . PHE A 1 199 ? -4.782 0.718 15.058 1.00 94.75 199 PHE A C 1
ATOM 1559 O O . PHE A 1 199 ? -5.890 0.860 14.531 1.00 94.75 199 PHE A O 1
ATOM 1566 N N . HIS A 1 200 ? -4.632 0.145 16.253 1.00 93.06 200 HIS A N 1
ATOM 1567 C CA . HIS A 1 200 ? -5.743 -0.447 16.996 1.00 93.06 200 HIS A CA 1
ATOM 1568 C C . HIS A 1 200 ? -6.188 0.413 18.182 1.00 93.06 200 HIS A C 1
ATOM 1570 O O . HIS A 1 200 ? -5.414 0.691 19.099 1.00 93.06 200 HIS A O 1
ATOM 1576 N N . ASP A 1 201 ? -7.471 0.769 18.214 1.00 89.50 201 ASP A N 1
ATOM 1577 C CA . ASP A 1 201 ? -8.100 1.433 19.355 1.00 89.50 201 ASP A CA 1
ATOM 1578 C C . ASP A 1 201 ? -8.720 0.420 20.311 1.00 89.50 201 ASP A C 1
ATOM 1580 O O . ASP A 1 201 ? -9.895 0.046 20.218 1.00 89.50 201 ASP A O 1
ATOM 1584 N N . LYS A 1 202 ? -7.903 -0.004 21.275 1.00 87.00 202 LYS A N 1
ATOM 1585 C CA . LYS A 1 202 ? -8.298 -0.972 22.300 1.00 87.00 202 LYS A CA 1
ATOM 1586 C C . LYS A 1 202 ? -9.436 -0.452 23.187 1.00 87.00 202 LYS A C 1
ATOM 1588 O O . LYS A 1 202 ? -10.318 -1.216 23.581 1.00 87.00 202 LYS A O 1
ATOM 1593 N N . THR A 1 203 ? -9.438 0.839 23.521 1.00 84.62 203 THR A N 1
ATOM 1594 C CA . THR A 1 203 ? -10.363 1.449 24.497 1.00 84.62 203 THR A CA 1
ATOM 1595 C C . THR A 1 203 ? -11.600 2.075 23.856 1.00 84.62 203 THR A C 1
ATOM 1597 O O . THR A 1 203 ? -12.567 2.352 24.560 1.00 84.62 203 THR A O 1
ATOM 1600 N N . GLY A 1 204 ? -11.618 2.264 22.536 1.00 80.00 204 GLY A N 1
ATOM 1601 C CA . GLY A 1 204 ? -12.675 2.987 21.821 1.00 80.00 204 GLY A CA 1
ATOM 1602 C C . GLY A 1 204 ? -12.607 4.510 21.991 1.00 80.00 204 GLY A C 1
ATOM 1603 O O . GLY A 1 204 ? -13.490 5.220 21.510 1.00 80.00 204 GLY A O 1
ATOM 1604 N N . SER A 1 205 ? -11.596 5.027 22.696 1.00 77.50 205 SER A N 1
ATOM 1605 C CA . SER A 1 205 ? -11.447 6.462 22.972 1.00 77.50 205 SER A CA 1
ATOM 1606 C C . SER A 1 205 ? -10.681 7.197 21.876 1.00 77.50 205 SER A C 1
ATOM 1608 O O . SER A 1 205 ? -10.703 8.429 21.828 1.00 77.50 205 SER A O 1
ATOM 1610 N N . ALA A 1 206 ? -9.969 6.463 21.019 1.00 72.94 206 ALA A N 1
ATOM 1611 C CA . ALA A 1 206 ? -9.189 7.052 19.945 1.00 72.94 206 ALA A CA 1
ATOM 1612 C C . ALA A 1 206 ? -10.078 7.406 18.748 1.00 72.94 206 ALA A C 1
ATOM 1614 O O . ALA A 1 206 ? -9.898 8.492 18.208 1.00 72.94 206 ALA A O 1
ATOM 1615 N N . PHE A 1 207 ? -11.061 6.565 18.397 1.00 69.38 207 PHE A N 1
ATOM 1616 C CA . PHE A 1 207 ? -11.951 6.768 17.243 1.00 69.38 207 PHE A CA 1
ATOM 1617 C C . PHE A 1 207 ? -13.412 7.088 17.576 1.00 69.38 207 PHE A C 1
ATOM 1619 O O . PHE A 1 207 ? -14.173 7.425 16.672 1.00 69.38 207 PHE A O 1
ATOM 1626 N N . GLY A 1 208 ? -13.828 7.022 18.845 1.00 62.66 208 GLY A N 1
ATOM 1627 C CA . GLY A 1 208 ? -15.215 7.295 19.256 1.00 62.66 208 GLY A CA 1
ATOM 1628 C C . GLY A 1 208 ? -15.724 8.719 18.968 1.00 62.66 208 GLY A C 1
ATOM 1629 O O . GLY A 1 208 ? -16.912 8.979 19.130 1.00 62.66 208 GLY A O 1
ATOM 1630 N N . HIS A 1 209 ? -14.845 9.631 18.539 1.00 60.50 209 HIS A N 1
ATOM 1631 C CA . HIS A 1 209 ? -15.147 11.045 18.297 1.00 60.50 209 HIS A CA 1
ATOM 1632 C C . HIS A 1 209 ? -15.082 11.476 16.821 1.00 60.50 209 HIS A C 1
ATOM 1634 O O . HIS A 1 209 ? -15.290 12.657 16.550 1.00 60.50 209 HIS A O 1
ATOM 1640 N N . PHE A 1 210 ? -14.804 10.569 15.873 1.00 66.12 210 PHE A N 1
ATOM 1641 C CA . PHE A 1 210 ? -14.656 10.929 14.455 1.00 66.12 210 PHE A CA 1
ATOM 1642 C C . PHE A 1 210 ? -15.780 10.366 13.597 1.00 66.12 210 PHE A C 1
ATOM 1644 O O . PHE A 1 210 ? -16.088 9.175 13.650 1.00 66.12 210 PHE A O 1
ATOM 1651 N N . ASN A 1 211 ? -16.357 11.238 12.773 1.00 74.44 211 ASN A N 1
ATOM 1652 C CA . ASN A 1 211 ? -17.241 10.835 11.692 1.00 74.44 211 ASN A CA 1
ATOM 1653 C C . ASN A 1 211 ? -16.377 10.533 10.471 1.00 74.44 211 ASN A C 1
ATOM 1655 O O . ASN A 1 211 ? -15.730 11.430 9.933 1.00 74.44 211 ASN A O 1
ATOM 1659 N N . LEU A 1 212 ? -16.370 9.269 10.052 1.00 80.50 212 LEU A N 1
ATOM 1660 C CA . LEU A 1 212 ? -15.756 8.887 8.789 1.00 80.50 212 LEU A CA 1
ATOM 1661 C C . LEU A 1 212 ? -16.494 9.608 7.656 1.00 80.50 212 LEU A C 1
ATOM 1663 O O . LEU A 1 212 ? -17.726 9.582 7.603 1.00 80.50 212 LEU A O 1
ATOM 1667 N N . THR A 1 213 ? -15.737 10.250 6.773 1.00 78.56 213 THR A N 1
ATOM 1668 C CA . THR A 1 213 ? -16.263 10.951 5.598 1.00 78.56 213 THR A CA 1
ATOM 1669 C C . THR A 1 213 ? -15.444 10.505 4.402 1.00 78.56 213 THR A C 1
ATOM 1671 O O . THR A 1 213 ? -14.222 10.587 4.436 1.00 78.56 213 THR A O 1
ATOM 1674 N N . ALA A 1 214 ? -16.110 9.972 3.379 1.00 76.00 214 ALA A N 1
ATOM 1675 C CA . ALA A 1 214 ? -15.421 9.449 2.209 1.00 76.00 214 ALA A CA 1
ATOM 1676 C C . ALA A 1 214 ? -14.748 10.604 1.457 1.00 76.00 214 ALA A C 1
ATOM 1678 O O . ALA A 1 214 ? -15.404 11.619 1.211 1.00 76.00 214 ALA A O 1
ATOM 1679 N N . GLY A 1 215 ? -13.466 10.441 1.134 1.00 70.44 215 GLY A N 1
ATOM 1680 C CA . GLY A 1 215 ? -12.717 11.372 0.292 1.00 70.44 215 GLY A CA 1
ATOM 1681 C C . GLY A 1 215 ? -13.068 11.267 -1.192 1.00 70.44 215 GLY A C 1
ATOM 1682 O O . GLY A 1 215 ? -13.948 10.504 -1.605 1.00 70.44 215 GLY A O 1
ATOM 1683 N N . ASP A 1 216 ? -12.340 12.014 -2.015 1.00 66.25 216 ASP A N 1
ATOM 1684 C CA . ASP A 1 216 ? -12.645 12.189 -3.438 1.00 66.25 216 ASP A CA 1
ATOM 1685 C C . ASP A 1 216 ? -12.547 10.902 -4.267 1.00 66.25 216 ASP A C 1
ATOM 1687 O O . ASP A 1 216 ? -13.306 10.742 -5.225 1.00 66.25 216 ASP A O 1
ATOM 1691 N N . ASP A 1 217 ? -11.716 9.944 -3.865 1.00 60.00 217 ASP A N 1
ATOM 1692 C CA . ASP A 1 217 ? -11.561 8.655 -4.555 1.00 60.00 217 ASP A CA 1
ATOM 1693 C C . ASP A 1 217 ? -12.428 7.529 -3.951 1.00 60.00 217 ASP A C 1
ATOM 1695 O O . ASP A 1 217 ? -12.643 6.475 -4.565 1.00 60.00 217 ASP A O 1
ATOM 1699 N N . ALA A 1 218 ? -13.050 7.784 -2.793 1.00 65.31 218 ALA A N 1
ATOM 1700 C CA . ALA A 1 218 ? -13.921 6.848 -2.093 1.00 65.31 218 ALA A CA 1
ATOM 1701 C C . ALA A 1 218 ? -15.410 7.165 -2.332 1.00 65.31 218 ALA A C 1
ATOM 1703 O O . ALA A 1 218 ? -15.897 8.274 -2.131 1.00 65.31 218 ALA A O 1
ATOM 1704 N N . GLY A 1 219 ? -16.190 6.170 -2.760 1.00 70.19 219 GLY A N 1
ATOM 1705 C CA . GLY A 1 219 ? -17.645 6.296 -2.906 1.00 70.19 219 GLY A CA 1
ATOM 1706 C C . GLY A 1 219 ? -18.382 6.231 -1.565 1.00 70.19 219 GLY A C 1
ATOM 1707 O O . GLY A 1 219 ? -19.439 6.836 -1.400 1.00 70.19 219 GLY A O 1
ATOM 1708 N N . SER A 1 220 ? -17.825 5.496 -0.601 1.00 82.25 220 SER A N 1
ATOM 1709 C CA . SER A 1 220 ? -18.307 5.416 0.780 1.00 82.25 220 SER A CA 1
ATOM 1710 C C . SER A 1 220 ? -17.178 4.988 1.712 1.00 82.25 220 SER A C 1
ATOM 1712 O O . SER A 1 220 ? -16.274 4.280 1.282 1.00 82.25 220 SER A O 1
ATOM 1714 N N . VAL A 1 221 ? -17.277 5.330 2.994 1.00 88.31 221 VAL A N 1
ATOM 1715 C CA . VAL A 1 221 ? -16.363 4.880 4.050 1.00 88.31 221 VAL A CA 1
ATOM 1716 C C . VAL A 1 221 ? -17.183 4.316 5.207 1.00 88.31 221 VAL A C 1
ATOM 1718 O O . VAL A 1 221 ? -18.247 4.852 5.531 1.00 88.31 221 VAL A O 1
ATOM 1721 N N . ALA A 1 222 ? -16.737 3.216 5.810 1.00 89.50 222 ALA A N 1
ATOM 1722 C CA . ALA A 1 222 ? -17.450 2.610 6.928 1.00 89.50 222 ALA A CA 1
ATOM 1723 C C . ALA A 1 222 ? -16.530 1.826 7.863 1.00 89.50 222 ALA A C 1
ATOM 1725 O O . ALA A 1 222 ? -15.508 1.279 7.453 1.00 89.50 222 ALA A O 1
ATOM 1726 N N . TRP A 1 223 ? -16.971 1.712 9.116 1.00 90.69 223 TRP A N 1
ATOM 1727 C CA . TRP A 1 223 ? -16.556 0.624 9.990 1.00 90.69 223 TRP A CA 1
ATOM 1728 C C . TRP A 1 223 ? -17.227 -0.659 9.510 1.00 90.69 223 TRP A C 1
ATOM 1730 O O . TRP A 1 223 ? -18.456 -0.750 9.495 1.00 90.69 223 TRP A O 1
ATOM 1740 N N . VAL A 1 224 ? -16.425 -1.641 9.120 1.00 90.62 224 VAL A N 1
ATOM 1741 C CA . VAL A 1 224 ? -16.907 -2.937 8.652 1.00 90.62 224 VAL A CA 1
ATOM 1742 C C . VAL A 1 224 ? -16.508 -3.996 9.662 1.00 90.62 224 VAL A C 1
ATOM 1744 O O . VAL A 1 224 ? -15.346 -4.074 10.059 1.00 90.62 224 VAL A O 1
ATOM 1747 N N . LYS A 1 225 ? -17.482 -4.807 10.082 1.00 91.38 225 LYS A N 1
ATOM 1748 C CA . LYS A 1 225 ? -17.221 -6.006 10.878 1.00 91.38 225 LYS A CA 1
ATOM 1749 C C . LYS A 1 225 ? -16.402 -6.968 10.035 1.00 91.38 225 LYS A C 1
ATOM 1751 O O . LYS A 1 225 ? -16.842 -7.330 8.946 1.00 91.38 225 LYS A O 1
ATOM 1756 N N . VAL A 1 226 ? -15.240 -7.363 10.534 1.00 89.50 226 VAL A N 1
ATOM 1757 C CA . VAL A 1 226 ? -14.361 -8.280 9.812 1.00 89.50 226 VAL A CA 1
ATOM 1758 C C . VAL A 1 226 ? -14.470 -9.680 10.382 1.00 89.50 226 VAL A C 1
ATOM 1760 O O . VAL A 1 226 ? -14.514 -9.876 11.596 1.00 89.50 226 VAL A O 1
ATOM 1763 N N . THR A 1 227 ? -14.488 -10.648 9.480 1.00 81.06 227 THR A N 1
ATOM 1764 C CA . THR A 1 227 ? -14.421 -12.072 9.787 1.00 81.06 227 THR A CA 1
ATOM 1765 C C . THR A 1 227 ? -13.242 -12.687 9.026 1.00 81.06 227 THR A C 1
ATOM 1767 O O . THR A 1 227 ? -12.816 -12.137 8.003 1.00 81.06 227 THR A O 1
ATOM 1770 N N . PRO A 1 228 ? -12.676 -13.815 9.491 1.00 73.06 228 PRO A N 1
ATOM 1771 C CA . PRO A 1 228 ? -11.520 -14.448 8.842 1.00 73.06 228 PRO A CA 1
ATOM 1772 C C . PRO A 1 228 ? -11.735 -14.873 7.377 1.00 73.06 228 PRO A C 1
ATOM 1774 O O . PRO A 1 228 ? -10.760 -15.082 6.649 1.00 73.06 228 PRO A O 1
ATOM 1777 N N . ASP A 1 229 ? -12.993 -15.041 6.968 1.00 76.88 229 ASP A N 1
ATOM 1778 C CA . ASP A 1 229 ? -13.454 -15.516 5.660 1.00 76.88 229 ASP A CA 1
ATOM 1779 C C . ASP A 1 229 ? -13.897 -14.388 4.710 1.00 76.88 229 ASP A C 1
ATOM 1781 O O . ASP A 1 229 ? -14.353 -14.659 3.598 1.00 76.88 229 ASP A O 1
ATOM 1785 N N . MET A 1 230 ? -13.752 -13.122 5.114 1.00 76.56 230 MET A N 1
ATOM 1786 C CA . MET A 1 230 ? -14.159 -11.981 4.297 1.00 76.56 230 MET A CA 1
ATOM 1787 C C . MET A 1 230 ? -13.345 -11.894 2.994 1.00 76.56 230 MET A C 1
ATOM 1789 O O . MET A 1 230 ? -12.114 -11.843 3.010 1.00 76.56 230 MET A O 1
ATOM 1793 N N . ALA A 1 231 ? -14.041 -11.827 1.856 1.00 70.69 231 ALA A N 1
ATOM 1794 C CA . ALA A 1 231 ? -13.427 -11.552 0.560 1.00 70.69 231 ALA A CA 1
ATOM 1795 C C . ALA A 1 231 ? -13.138 -10.050 0.420 1.00 70.69 231 ALA A C 1
ATOM 1797 O O . ALA A 1 231 ? -14.038 -9.223 0.579 1.00 70.69 231 ALA A O 1
ATOM 1798 N N . LEU A 1 232 ? -11.888 -9.705 0.113 1.00 69.38 232 LEU A N 1
ATOM 1799 C CA . LEU A 1 232 ? -11.410 -8.331 -0.050 1.00 69.38 232 LEU A CA 1
ATOM 1800 C C . LEU A 1 232 ? -10.511 -8.231 -1.288 1.00 69.38 232 LEU A C 1
ATOM 1802 O O . LEU A 1 232 ? -10.014 -9.245 -1.774 1.00 69.38 232 LEU A O 1
ATOM 1806 N N . TYR A 1 233 ? -10.322 -7.011 -1.794 1.00 65.38 233 TYR A N 1
ATOM 1807 C CA . TYR A 1 233 ? -9.479 -6.741 -2.962 1.00 65.38 233 TYR A CA 1
ATOM 1808 C C . TYR A 1 233 ? -8.009 -7.138 -2.728 1.00 65.38 233 TYR A C 1
ATOM 1810 O O . TYR A 1 233 ? -7.455 -6.855 -1.666 1.00 65.38 233 TYR A O 1
ATOM 1818 N N . ALA A 1 234 ? -7.371 -7.741 -3.739 1.00 65.81 234 ALA A N 1
ATOM 1819 C CA . ALA A 1 234 ? -5.963 -8.161 -3.718 1.00 65.81 234 ALA A CA 1
ATOM 1820 C C . ALA A 1 234 ? -5.584 -8.943 -2.437 1.00 65.81 234 ALA A C 1
ATOM 1822 O O . ALA A 1 234 ? -6.375 -9.728 -1.910 1.00 65.81 234 ALA A O 1
ATOM 1823 N N . SER A 1 235 ? -4.379 -8.720 -1.909 1.00 78.31 235 SER A N 1
ATOM 1824 C CA . SER A 1 235 ? -3.902 -9.329 -0.661 1.00 78.31 235 SER A CA 1
ATOM 1825 C C . SER A 1 235 ? -4.501 -8.702 0.610 1.00 78.31 235 SER A C 1
ATOM 1827 O O . SER A 1 235 ? -4.095 -9.061 1.716 1.00 78.31 235 SER A O 1
ATOM 1829 N N . HIS A 1 236 ? -5.485 -7.793 0.518 1.00 77.44 236 HIS A N 1
ATOM 1830 C CA . HIS A 1 236 ? -6.066 -7.153 1.711 1.00 77.44 236 HIS A CA 1
ATOM 1831 C C . HIS A 1 236 ? -6.736 -8.168 2.645 1.00 77.44 236 HIS A C 1
ATOM 1833 O O . HIS A 1 236 ? -6.735 -7.979 3.862 1.00 77.44 236 HIS A O 1
ATOM 1839 N N . ALA A 1 237 ? -7.272 -9.265 2.096 1.00 83.25 237 ALA A N 1
ATOM 1840 C CA . ALA A 1 237 ? -7.830 -10.358 2.889 1.00 83.25 237 ALA A CA 1
ATOM 1841 C C . ALA A 1 237 ? -6.787 -10.973 3.837 1.00 83.25 237 ALA A C 1
ATOM 1843 O O . ALA A 1 237 ? -7.115 -11.317 4.973 1.00 83.25 237 ALA A O 1
ATOM 1844 N N . ASP A 1 238 ? -5.527 -11.059 3.409 1.00 86.50 238 ASP A N 1
ATOM 1845 C CA . ASP A 1 238 ? -4.447 -11.612 4.225 1.00 86.50 238 ASP A CA 1
ATOM 1846 C C . ASP A 1 238 ? -4.056 -10.653 5.352 1.00 86.50 238 ASP A C 1
ATOM 1848 O O . ASP A 1 238 ? -3.908 -11.082 6.497 1.00 86.50 238 ASP A O 1
ATOM 1852 N N . PHE A 1 239 ? -3.990 -9.347 5.073 1.00 90.56 239 PHE A N 1
ATOM 1853 C CA . PHE A 1 239 ? -3.696 -8.334 6.095 1.00 90.56 239 PHE A CA 1
ATOM 1854 C C . PHE A 1 239 ? -4.787 -8.292 7.164 1.00 90.56 239 PHE A C 1
ATOM 1856 O O . PHE A 1 239 ? -4.501 -8.262 8.361 1.00 90.56 239 PHE A O 1
ATOM 1863 N N . VAL A 1 240 ? -6.050 -8.335 6.742 1.00 89.69 240 VAL A N 1
ATOM 1864 C CA . VAL A 1 240 ? -7.203 -8.323 7.650 1.00 89.69 240 VAL A CA 1
ATOM 1865 C C . VAL A 1 240 ? -7.256 -9.595 8.486 1.00 89.69 240 VAL A C 1
ATOM 1867 O O . VAL A 1 240 ? -7.516 -9.515 9.688 1.00 89.69 240 VAL A O 1
ATOM 1870 N N . ARG A 1 241 ? -6.945 -10.755 7.898 1.00 90.06 241 ARG A N 1
ATOM 1871 C CA . ARG A 1 241 ? -6.852 -12.020 8.635 1.00 90.06 241 ARG A CA 1
ATOM 1872 C C . ARG A 1 241 ? -5.741 -11.989 9.680 1.00 90.06 241 ARG A C 1
ATOM 1874 O O . ARG A 1 241 ? -5.962 -12.436 10.805 1.00 90.06 241 ARG A O 1
ATOM 1881 N N . GLU A 1 242 ? -4.582 -11.434 9.342 1.00 92.75 242 GLU A N 1
ATOM 1882 C CA . GLU A 1 242 ? -3.467 -11.294 10.280 1.00 92.75 242 GLU A CA 1
ATOM 1883 C C . GLU A 1 242 ? -3.822 -10.343 11.433 1.00 92.75 242 GLU A C 1
ATOM 1885 O O . GLU A 1 242 ? -3.598 -10.672 12.600 1.00 92.75 242 GLU A O 1
ATOM 1890 N N . VAL A 1 243 ? -4.465 -9.207 11.142 1.00 94.06 243 VAL A N 1
ATOM 1891 C CA . VAL A 1 243 ? -4.972 -8.297 12.182 1.00 94.06 243 VAL A CA 1
ATOM 1892 C C . VAL A 1 243 ? -5.998 -8.993 13.071 1.00 94.06 243 VAL A C 1
ATOM 1894 O O . VAL A 1 243 ? -5.882 -8.921 14.294 1.00 94.06 243 VAL A O 1
ATOM 1897 N N . TYR A 1 244 ? -6.973 -9.693 12.487 1.00 91.94 244 TYR A N 1
ATOM 1898 C CA . TYR A 1 244 ? -7.976 -10.440 13.246 1.00 91.94 244 TYR A CA 1
ATOM 1899 C C . TYR A 1 244 ? -7.316 -11.453 14.188 1.00 91.94 244 TYR A C 1
ATOM 1901 O O . TYR A 1 244 ? -7.619 -11.483 15.379 1.00 91.94 244 TYR A O 1
ATOM 1909 N N . SER A 1 245 ? -6.364 -12.237 13.675 1.00 90.88 245 SER A N 1
ATOM 1910 C CA . SER A 1 245 ? -5.616 -13.232 14.446 1.00 90.88 245 SER A CA 1
ATOM 1911 C C . SER A 1 245 ? -4.876 -12.605 15.633 1.00 90.88 245 SER A C 1
ATOM 1913 O O . SER A 1 245 ? -5.086 -13.015 16.780 1.00 90.88 245 SER A O 1
ATOM 1915 N N . ARG A 1 246 ? -4.071 -11.559 15.387 1.00 92.94 246 ARG A N 1
ATOM 1916 C CA . ARG A 1 246 ? -3.299 -10.873 16.438 1.00 92.94 246 ARG A CA 1
ATOM 1917 C C . ARG A 1 246 ? -4.208 -10.267 17.505 1.00 92.94 246 ARG A C 1
ATOM 1919 O O . ARG A 1 246 ? -3.986 -10.483 18.693 1.00 92.94 246 ARG A O 1
ATOM 1926 N N . ARG A 1 247 ? -5.269 -9.557 17.105 1.00 93.00 247 ARG A N 1
ATOM 1927 C CA . ARG A 1 247 ? -6.156 -8.869 18.059 1.00 93.00 247 ARG A CA 1
ATOM 1928 C C . ARG A 1 247 ? -7.024 -9.822 18.864 1.00 93.00 247 ARG A C 1
ATOM 1930 O O . ARG A 1 247 ? -7.213 -9.586 20.056 1.00 93.00 247 ARG A O 1
ATOM 1937 N N . SER A 1 248 ? -7.490 -10.916 18.272 1.00 87.25 248 SER A N 1
ATOM 1938 C CA . SER A 1 248 ? -8.207 -11.948 19.025 1.00 87.25 248 SER A CA 1
ATOM 1939 C C . SER A 1 248 ? -7.301 -12.633 20.055 1.00 87.25 248 SER A C 1
ATOM 1941 O O . SER A 1 248 ? -7.730 -12.850 21.191 1.00 87.25 248 SER A O 1
ATOM 1943 N N . ALA A 1 249 ? -6.032 -12.894 19.722 1.00 86.69 249 ALA A N 1
ATOM 1944 C CA . ALA A 1 249 ? -5.055 -13.435 20.673 1.00 86.69 249 ALA A CA 1
ATOM 1945 C C . ALA A 1 249 ? -4.732 -12.453 21.822 1.00 86.69 249 ALA A C 1
ATOM 1947 O O . ALA A 1 249 ? -4.714 -12.848 22.994 1.00 86.69 249 ALA A O 1
ATOM 1948 N N . ASP A 1 250 ? -4.548 -11.166 21.510 1.00 85.12 250 ASP A N 1
ATOM 1949 C CA . ASP A 1 250 ? -4.314 -10.104 22.502 1.00 85.12 250 ASP A CA 1
ATOM 1950 C C . ASP A 1 250 ? -5.502 -9.925 23.464 1.00 85.12 250 ASP A C 1
ATOM 1952 O O . ASP A 1 250 ? -5.327 -9.515 24.613 1.00 85.12 250 ASP A O 1
ATOM 1956 N N . TYR A 1 251 ? -6.726 -10.199 23.000 1.00 80.12 251 TYR A N 1
ATOM 1957 C CA . TYR A 1 251 ? -7.931 -10.084 23.819 1.00 80.12 251 TYR A CA 1
ATOM 1958 C C . TYR A 1 251 ? -8.144 -11.305 24.720 1.00 80.12 251 TYR A C 1
ATOM 1960 O O . TYR A 1 251 ? -8.534 -11.148 25.872 1.00 80.12 251 TYR A O 1
ATOM 1968 N N . GLY A 1 252 ? -7.877 -12.516 24.219 1.00 69.19 252 GLY A N 1
ATOM 1969 C CA . GLY A 1 252 ? -8.030 -13.756 24.991 1.00 69.19 252 GLY A CA 1
ATOM 1970 C C . GLY A 1 252 ? -6.969 -13.973 26.077 1.00 69.19 252 GLY A C 1
ATOM 1971 O O . GLY A 1 252 ? -7.138 -14.848 26.923 1.00 69.19 252 GLY A O 1
ATOM 1972 N N . SER A 1 253 ? -5.878 -13.203 26.054 1.00 59.31 253 SER A N 1
ATOM 1973 C CA . SER A 1 253 ? -4.778 -13.262 27.028 1.00 59.31 253 SER A CA 1
ATOM 1974 C C . SER A 1 253 ? -4.896 -12.253 28.182 1.00 59.31 253 SER A C 1
ATOM 1976 O O . SER A 1 253 ? -4.030 -12.246 29.062 1.00 59.31 253 SER A O 1
ATOM 1978 N N . ALA A 1 254 ? -5.947 -11.423 28.194 1.00 47.97 254 ALA A N 1
ATOM 1979 C CA . ALA A 1 254 ? -6.243 -10.424 29.226 1.00 47.97 254 ALA A CA 1
ATOM 1980 C C . ALA A 1 254 ? -7.323 -10.905 30.207 1.00 47.97 254 ALA A C 1
ATOM 1982 O O . ALA A 1 254 ? -7.208 -10.549 31.402 1.00 47.97 254 ALA A O 1
#